Protein AF-A0A073IFL2-F1 (afdb_monomer_lite)

Sequence (189 aa):
MKQPEEHKNSQITISLMAADLQYRMEAQYHEALKQQVFLEENCSAESDLQDRFSARNKLSTIVGRQILTYVWRRSKYIPPNVLIAAGYPNQPHDEAITSHALATEFCEVGGVSDLNTLTRIQRDTSRVVAAASVYSLILFQPSPANKKPFLGTELLHELMMATHFPNAMLIQSLIDDLGNRGSGTGNAE

Secondary structure (DSSP, 8-state):
---SHHHHHHHHHHHHHHHHHHHHHHHHHHHHIIIIISSGGGS-TT--HHHHHHHHHHHTSHHHHHHHHHHHHTSTTS-HHHHHHTT--SPPPSSPP-HHHHHHHHHHHTT---HHHHHHHHHHHHHHHHHHHHTTSEEEPP-SSS---EEE-HHHHHHHHHT-TTHHHHHHHHHHHHHHHHS-S----

Foldseek 3Di:
DDPDPVLVVLLVVLVVVLVVLVVLLLVLLLVLCVPQFLDPVLFDPPDDPVLSVLLNVLCSDPLLVVLLVLLLQQAPVDDQVNCVQLPNNDRRDPDFDALLVSLVVVCVVVVNPDPVVSVVSSVSSVSSVSSCVRRNQKDFDDDDDDGGGIHGDVSSVVSVVSSPRPSVVVSVVSVVVVVVVVPPDDDDD

pLDDT: mean 77.68, std 15.09, range [34.72, 96.0]

Radius of gyration: 19.48 Å; chains: 1; bounding box: 52×40×62 Å

Structure (mmCIF, N/CA/C/O backbone):
data_AF-A0A073IFL2-F1
#
_entry.id   AF-A0A073IFL2-F1
#
loop_
_atom_site.group_PDB
_atom_site.id
_atom_site.type_symbol
_atom_site.label_atom_id
_atom_site.label_alt_id
_atom_site.label_comp_id
_atom_site.label_asym_id
_atom_site.label_entity_id
_atom_site.label_seq_id
_atom_site.pdbx_PDB_ins_code
_atom_site.Cartn_x
_atom_site.Cartn_y
_atom_site.Cartn_z
_atom_site.occupancy
_atom_site.B_iso_or_equiv
_atom_site.auth_seq_id
_atom_site.auth_comp_id
_atom_site.auth_asym_id
_atom_site.auth_atom_id
_atom_site.pdbx_PDB_model_num
ATOM 1 N N . MET A 1 1 ? 33.779 -3.879 -37.327 1.00 42.94 1 MET A N 1
ATOM 2 C CA . MET A 1 1 ? 32.770 -4.277 -36.323 1.00 42.94 1 MET A CA 1
ATOM 3 C C . MET A 1 1 ? 31.956 -3.050 -35.935 1.00 42.94 1 MET A C 1
ATOM 5 O O . MET A 1 1 ? 32.504 -2.144 -35.325 1.00 42.94 1 MET A O 1
ATOM 9 N N . LYS A 1 2 ? 30.690 -2.973 -36.358 1.00 48.97 2 LYS A N 1
ATOM 10 C CA . LYS A 1 2 ? 29.731 -1.929 -35.962 1.00 48.97 2 LYS A CA 1
ATOM 11 C C . LYS A 1 2 ? 28.524 -2.629 -35.330 1.00 48.97 2 LYS A C 1
ATOM 13 O O . LYS A 1 2 ? 27.602 -2.980 -36.047 1.00 48.97 2 LYS A O 1
ATOM 18 N N . GLN A 1 3 ? 28.561 -2.854 -34.020 1.00 52.59 3 GLN A N 1
ATOM 19 C CA . GLN A 1 3 ? 27.368 -3.136 -33.208 1.00 52.59 3 GLN A CA 1
ATOM 20 C C . GLN A 1 3 ? 27.500 -2.517 -31.801 1.00 52.59 3 GLN A C 1
ATOM 22 O O . GLN A 1 3 ? 27.872 -3.206 -30.856 1.00 52.59 3 GLN A O 1
ATOM 27 N N . PRO A 1 4 ? 27.228 -1.205 -31.641 1.00 54.16 4 PRO A N 1
ATOM 28 C CA . PRO A 1 4 ? 26.896 -0.674 -30.314 1.00 54.16 4 PRO A CA 1
ATOM 29 C C . PRO A 1 4 ? 25.597 0.151 -30.254 1.00 54.16 4 PRO A C 1
ATOM 31 O O . PRO A 1 4 ? 25.118 0.417 -29.156 1.00 54.16 4 PRO A O 1
ATOM 34 N N . GLU A 1 5 ? 25.017 0.575 -31.383 1.00 54.28 5 GLU A N 1
ATOM 35 C CA . GLU A 1 5 ? 23.854 1.480 -31.368 1.00 54.28 5 GLU A CA 1
ATOM 36 C C . GLU A 1 5 ? 22.517 0.753 -31.196 1.00 54.28 5 GLU A C 1
ATOM 38 O O . GLU A 1 5 ? 21.689 1.205 -30.412 1.00 54.28 5 GLU A O 1
ATOM 43 N N . GLU A 1 6 ? 22.315 -0.408 -31.827 1.00 56.78 6 GLU A N 1
ATOM 44 C CA . GLU A 1 6 ? 21.068 -1.180 -31.676 1.00 56.78 6 GLU A CA 1
ATOM 45 C C . GLU A 1 6 ? 20.848 -1.671 -30.237 1.00 56.78 6 GLU A C 1
ATOM 47 O O . GLU A 1 6 ? 19.734 -1.588 -29.721 1.00 56.78 6 GLU A O 1
ATOM 52 N N . HIS A 1 7 ? 21.908 -2.106 -29.545 1.00 58.94 7 HIS A N 1
ATOM 53 C CA . HIS A 1 7 ? 21.815 -2.512 -28.139 1.00 58.94 7 HIS A CA 1
ATOM 54 C C . HIS A 1 7 ? 21.517 -1.337 -27.203 1.00 58.94 7 HIS A C 1
ATOM 56 O O . HIS A 1 7 ? 20.677 -1.473 -26.314 1.00 58.94 7 HIS A O 1
ATOM 62 N N . LYS A 1 8 ? 22.137 -0.170 -27.425 1.00 59.91 8 LYS A N 1
ATOM 63 C CA . LYS A 1 8 ? 21.838 1.046 -26.652 1.00 59.91 8 LYS A CA 1
ATOM 64 C C . LYS A 1 8 ? 20.408 1.530 -26.894 1.00 59.91 8 LYS A C 1
ATOM 66 O O . LYS A 1 8 ? 19.714 1.850 -25.934 1.00 59.91 8 LYS A O 1
ATOM 71 N N . ASN A 1 9 ? 19.941 1.508 -28.142 1.00 62.31 9 ASN A N 1
ATOM 72 C CA . ASN A 1 9 ? 18.565 1.867 -28.485 1.00 62.31 9 ASN A CA 1
ATOM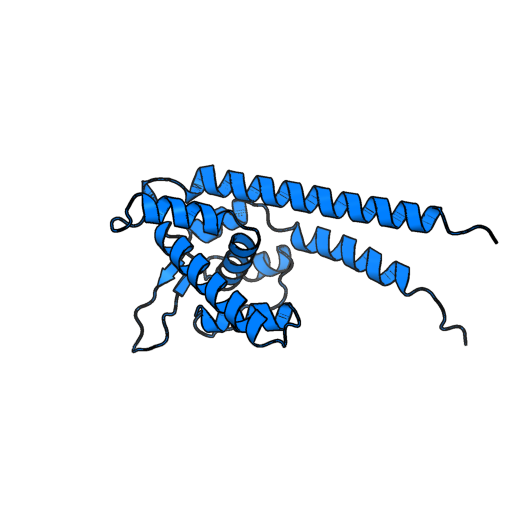 73 C C . ASN A 1 9 ? 17.562 0.901 -27.833 1.00 62.31 9 ASN A C 1
ATOM 75 O O . ASN A 1 9 ? 16.592 1.353 -27.234 1.00 62.31 9 ASN A O 1
ATOM 79 N N . SER A 1 10 ? 17.845 -0.407 -27.832 1.00 70.50 10 SER A N 1
ATOM 80 C CA . SER A 1 10 ? 17.021 -1.408 -27.139 1.00 70.50 10 SER A CA 1
ATOM 81 C C . SER A 1 10 ? 16.966 -1.188 -25.620 1.00 70.50 10 SER A C 1
ATOM 83 O O . SER A 1 10 ? 15.897 -1.335 -25.034 1.00 70.50 10 SER A O 1
ATOM 85 N N . GLN A 1 11 ? 18.078 -0.826 -24.973 1.00 73.12 11 GLN A N 1
ATOM 86 C CA . GLN A 1 11 ? 18.117 -0.555 -23.528 1.00 73.12 11 GLN A CA 1
ATOM 87 C C . GLN A 1 11 ? 17.367 0.727 -23.147 1.00 73.12 11 GLN A C 1
ATOM 89 O O . GLN A 1 11 ? 16.664 0.751 -22.134 1.00 73.12 11 GLN A O 1
ATOM 94 N N . ILE A 1 12 ? 17.483 1.776 -23.967 1.00 78.44 12 ILE A N 1
ATOM 95 C CA . ILE A 1 12 ? 16.750 3.033 -23.779 1.00 78.44 12 ILE A CA 1
ATOM 96 C C . ILE A 1 12 ? 15.246 2.784 -23.929 1.00 78.44 12 ILE A C 1
ATOM 98 O O . ILE A 1 12 ? 14.476 3.214 -23.074 1.00 78.44 12 ILE A O 1
ATOM 102 N N . THR A 1 13 ? 14.821 2.044 -24.958 1.00 76.19 13 THR A N 1
ATOM 103 C CA . THR A 1 13 ? 13.405 1.708 -25.164 1.00 76.19 13 THR A CA 1
ATOM 104 C C . THR A 1 13 ? 12.829 0.925 -23.988 1.00 76.19 13 THR A C 1
ATOM 106 O O . THR A 1 13 ? 11.781 1.306 -23.476 1.00 76.19 13 THR A O 1
ATOM 109 N N . ILE A 1 14 ? 13.514 -0.115 -23.506 1.00 73.25 14 ILE A N 1
ATOM 110 C CA . ILE A 1 14 ? 13.021 -0.910 -22.370 1.00 73.25 14 ILE A CA 1
ATOM 111 C C . ILE A 1 14 ? 12.962 -0.065 -21.088 1.00 73.25 14 ILE A C 1
ATOM 113 O O . ILE A 1 14 ? 11.961 -0.106 -20.376 1.00 73.25 14 ILE A O 1
ATOM 117 N N . SER A 1 15 ? 13.978 0.764 -20.828 1.00 73.19 15 SER A N 1
ATOM 118 C CA . SER A 1 15 ? 13.980 1.691 -19.684 1.00 73.19 15 SER A CA 1
ATOM 119 C C . SER A 1 15 ? 12.810 2.678 -19.735 1.00 73.19 15 SER A C 1
ATOM 121 O O . SER A 1 15 ? 12.158 2.920 -18.721 1.00 73.19 15 SER A O 1
ATOM 123 N N . LEU A 1 16 ? 12.509 3.223 -20.918 1.00 80.44 16 LEU A N 1
ATOM 124 C CA . LEU A 1 16 ? 11.365 4.114 -21.122 1.00 80.44 16 LEU A CA 1
ATOM 125 C C . LEU A 1 16 ? 10.032 3.388 -20.908 1.00 80.44 16 LEU A C 1
ATOM 127 O O . LEU A 1 16 ? 9.137 3.945 -20.277 1.00 80.44 16 LEU A O 1
ATOM 131 N N . MET A 1 17 ? 9.905 2.145 -21.382 1.00 77.62 17 MET A N 1
ATOM 132 C CA . MET A 1 17 ? 8.703 1.329 -21.173 1.00 77.62 17 MET A CA 1
ATOM 133 C C . MET A 1 17 ? 8.490 0.999 -19.691 1.00 77.62 17 MET A C 1
ATOM 135 O O . MET A 1 17 ? 7.369 1.103 -19.199 1.00 77.62 17 MET A O 1
ATOM 139 N N . ALA A 1 18 ? 9.555 0.654 -18.962 1.00 76.38 18 ALA A N 1
ATOM 140 C CA . ALA A 1 18 ? 9.487 0.404 -17.524 1.00 76.38 18 ALA A CA 1
ATOM 141 C C . ALA A 1 18 ? 9.094 1.670 -16.742 1.00 76.38 18 ALA A C 1
ATOM 143 O O . ALA A 1 18 ? 8.241 1.606 -15.857 1.00 76.38 18 ALA A O 1
ATOM 144 N N . ALA A 1 19 ? 9.663 2.826 -17.101 1.00 79.38 19 ALA A N 1
ATOM 145 C CA . ALA A 1 19 ? 9.332 4.106 -16.480 1.00 79.38 19 ALA A CA 1
ATOM 146 C C . ALA A 1 19 ? 7.874 4.528 -16.741 1.00 79.38 19 ALA A C 1
ATOM 148 O O . ALA A 1 19 ? 7.183 4.938 -15.808 1.00 79.38 19 ALA A O 1
ATOM 149 N N . ASP A 1 20 ? 7.382 4.390 -17.978 1.00 81.19 20 ASP A N 1
ATOM 150 C CA . ASP A 1 20 ? 5.978 4.663 -18.322 1.00 81.19 20 ASP A CA 1
ATOM 151 C C . ASP A 1 20 ? 5.027 3.731 -17.557 1.00 81.19 20 ASP A C 1
ATOM 153 O O . ASP A 1 20 ? 4.032 4.176 -16.982 1.00 81.19 20 ASP A O 1
ATOM 157 N N . LEU A 1 21 ? 5.363 2.441 -17.469 1.00 79.06 21 LEU A N 1
ATOM 158 C CA . LEU A 1 21 ? 4.568 1.477 -16.716 1.00 79.06 21 LEU A CA 1
ATOM 159 C C . LEU A 1 21 ? 4.525 1.822 -15.221 1.00 79.06 21 LEU A C 1
ATOM 161 O O . LEU A 1 21 ? 3.446 1.835 -14.625 1.00 79.06 21 LEU A O 1
ATOM 165 N N . GLN A 1 22 ? 5.667 2.172 -14.625 1.00 79.00 22 GLN A N 1
ATOM 166 C CA . GLN A 1 22 ? 5.732 2.608 -13.233 1.00 79.00 22 GLN A CA 1
ATOM 167 C C . GLN A 1 22 ? 4.888 3.868 -12.993 1.00 79.00 22 GLN A C 1
ATOM 169 O O . GLN A 1 22 ? 4.114 3.905 -12.033 1.00 79.00 22 GLN A O 1
ATOM 174 N N . TYR A 1 23 ? 4.982 4.862 -13.880 1.00 84.00 23 TYR A N 1
ATOM 175 C CA . TYR A 1 23 ? 4.187 6.088 -13.805 1.00 84.00 23 TYR A CA 1
ATOM 176 C C . TYR A 1 23 ? 2.682 5.794 -13.836 1.00 84.00 23 TYR A C 1
ATOM 178 O O . TYR A 1 23 ? 1.933 6.274 -12.984 1.00 84.00 23 TYR A O 1
ATOM 186 N N . ARG A 1 24 ? 2.229 4.949 -14.770 1.00 83.00 24 ARG A N 1
ATOM 187 C CA . ARG A 1 24 ? 0.813 4.560 -14.872 1.00 83.00 24 ARG A CA 1
ATOM 188 C C . ARG A 1 24 ? 0.328 3.827 -13.627 1.00 83.00 24 ARG A C 1
ATOM 190 O O . ARG A 1 24 ? -0.765 4.117 -13.147 1.00 83.00 24 ARG A O 1
ATOM 197 N N . MET A 1 25 ? 1.136 2.921 -13.075 1.00 81.69 25 MET A N 1
ATOM 198 C CA . MET A 1 25 ? 0.802 2.226 -11.828 1.00 81.69 25 MET A CA 1
ATOM 199 C C . MET A 1 25 ? 0.683 3.184 -10.642 1.00 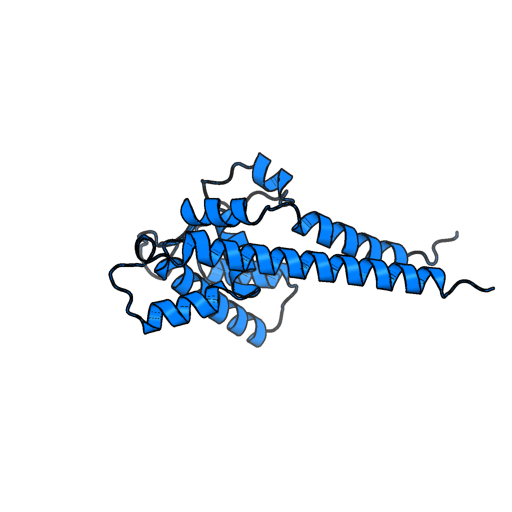81.69 25 MET A C 1
ATOM 201 O O . MET A 1 25 ? -0.170 3.004 -9.776 1.00 81.69 25 MET A O 1
ATOM 205 N N . GLU A 1 26 ? 1.568 4.175 -10.555 1.00 84.94 26 GLU A N 1
ATOM 206 C CA . GLU A 1 26 ? 1.516 5.188 -9.499 1.00 84.94 26 GLU A CA 1
ATOM 207 C C . GLU A 1 26 ? 0.267 6.062 -9.636 1.00 84.94 26 GLU A C 1
ATOM 209 O O . GLU A 1 26 ? -0.446 6.253 -8.651 1.00 84.94 26 GLU A O 1
ATOM 214 N N . ALA A 1 27 ? -0.063 6.492 -10.857 1.00 87.69 27 ALA A N 1
ATOM 215 C CA . ALA A 1 27 ? -1.281 7.245 -11.137 1.00 87.69 27 ALA A CA 1
ATOM 216 C C . ALA A 1 27 ? -2.551 6.449 -10.784 1.00 87.69 27 ALA A C 1
ATOM 218 O O . ALA A 1 27 ? -3.437 6.975 -10.113 1.00 87.69 27 ALA A O 1
ATOM 219 N N . GLN A 1 28 ? -2.620 5.169 -11.167 1.00 87.69 28 GLN A N 1
ATOM 220 C CA . GLN A 1 28 ? -3.737 4.281 -10.821 1.00 87.69 28 GLN A CA 1
ATOM 221 C C . GLN A 1 28 ? -3.876 4.093 -9.309 1.00 87.69 28 GLN A C 1
ATOM 223 O O . GLN A 1 28 ? -4.984 4.140 -8.782 1.00 87.69 28 GLN A O 1
ATOM 228 N N . TYR A 1 29 ? -2.760 3.924 -8.598 1.00 91.06 29 TYR A N 1
ATOM 229 C CA . TYR A 1 29 ? -2.760 3.811 -7.142 1.00 91.06 29 TYR A CA 1
ATOM 230 C C . TYR A 1 29 ? -3.252 5.085 -6.454 1.00 91.06 29 TYR A C 1
ATOM 232 O O . TYR A 1 29 ? -4.079 5.012 -5.546 1.00 91.06 29 TYR A O 1
ATOM 240 N N . HIS A 1 30 ? -2.799 6.259 -6.896 1.00 92.50 30 HIS A N 1
ATOM 241 C CA . HIS A 1 30 ? -3.285 7.530 -6.354 1.00 92.50 30 HIS A CA 1
ATOM 242 C C . HIS A 1 30 ? -4.766 7.751 -6.621 1.00 92.50 30 HIS A C 1
ATOM 244 O O . HIS A 1 30 ? -5.469 8.256 -5.746 1.00 92.50 30 HIS A O 1
ATOM 250 N N . GLU A 1 31 ? -5.238 7.378 -7.805 1.00 92.69 31 GLU A N 1
ATOM 251 C CA . GLU A 1 31 ? -6.646 7.511 -8.147 1.00 92.69 31 GLU A CA 1
ATOM 252 C C . GLU A 1 31 ? -7.511 6.564 -7.307 1.00 92.69 31 GLU A C 1
ATOM 254 O O . GLU A 1 31 ? -8.482 7.008 -6.696 1.00 92.69 31 GLU A O 1
ATOM 259 N N . ALA A 1 32 ? -7.101 5.301 -7.157 1.00 93.06 32 ALA A N 1
ATOM 260 C CA . ALA A 1 32 ? -7.794 4.336 -6.306 1.00 93.06 32 ALA A CA 1
ATOM 261 C C . ALA A 1 32 ? -7.838 4.791 -4.835 1.00 93.06 32 ALA A C 1
ATOM 263 O O . ALA A 1 32 ? -8.890 4.730 -4.202 1.00 93.06 32 ALA A O 1
ATOM 264 N N . LEU A 1 33 ? -6.739 5.342 -4.302 1.00 95.25 33 LEU A N 1
ATOM 265 C CA . LEU A 1 33 ? -6.722 5.922 -2.955 1.00 95.25 33 LEU A CA 1
ATOM 266 C C . LEU A 1 33 ? -7.761 7.039 -2.793 1.00 95.25 33 LEU A C 1
ATOM 268 O O . LEU A 1 33 ? -8.479 7.070 -1.795 1.00 95.25 33 LEU A O 1
ATOM 272 N N . LYS A 1 34 ? -7.858 7.958 -3.759 1.00 94.88 34 LYS A N 1
ATOM 273 C CA . LYS A 1 34 ? -8.826 9.063 -3.698 1.00 94.88 34 LYS A CA 1
ATOM 274 C C . LYS A 1 34 ? -10.266 8.574 -3.782 1.00 94.88 34 LYS A C 1
ATOM 276 O O . LYS A 1 34 ? -11.104 9.079 -3.044 1.00 94.88 34 LYS A O 1
ATOM 281 N N . GLN A 1 35 ? -10.533 7.628 -4.677 1.00 93.50 35 GLN A N 1
ATOM 282 C CA . GLN A 1 35 ? -11.885 7.160 -4.965 1.00 93.50 35 GLN A CA 1
ATOM 283 C C . GLN A 1 35 ? -12.424 6.199 -3.903 1.00 93.50 35 GLN A C 1
ATOM 285 O O . GLN A 1 35 ? -13.620 6.212 -3.641 1.00 93.50 35 GLN A O 1
ATOM 290 N N . GLN A 1 36 ? -11.559 5.373 -3.308 1.00 92.75 36 GLN A N 1
ATOM 291 C CA . GLN A 1 36 ? -11.988 4.247 -2.471 1.00 92.75 36 GLN A CA 1
ATOM 292 C C . GLN A 1 36 ? -11.558 4.384 -1.014 1.00 92.75 36 GLN A C 1
ATOM 294 O O . GLN A 1 36 ? -12.244 3.879 -0.140 1.00 92.75 36 GLN A O 1
ATOM 299 N N . VAL A 1 37 ? -10.438 5.056 -0.722 1.00 95.88 37 VAL A N 1
ATOM 300 C CA . VAL A 1 37 ? -9.845 5.051 0.628 1.00 95.88 37 VAL A CA 1
ATOM 301 C C . VAL A 1 37 ? -10.045 6.374 1.346 1.00 95.88 37 VAL A C 1
ATOM 303 O O . VAL A 1 37 ? -10.468 6.385 2.496 1.00 95.88 37 VAL A O 1
ATOM 306 N N . PHE A 1 38 ? -9.779 7.505 0.693 1.00 95.31 38 PHE A N 1
ATOM 307 C CA . PHE A 1 38 ? -9.779 8.835 1.314 1.00 95.31 38 PHE A CA 1
ATOM 308 C C . PHE A 1 38 ? -11.176 9.423 1.560 1.00 95.31 38 PHE A C 1
ATOM 310 O O . PHE A 1 38 ? -11.330 10.648 1.596 1.00 95.31 38 PHE A O 1
ATOM 317 N N . LEU A 1 39 ? -12.157 8.556 1.781 1.00 93.25 39 LEU A N 1
ATOM 318 C CA . LEU A 1 39 ? -13.533 8.869 2.136 1.00 93.25 39 LEU A CA 1
ATOM 319 C C . LEU A 1 39 ? -13.660 9.072 3.653 1.00 93.25 39 LEU A C 1
ATOM 321 O O . LEU A 1 39 ? -12.877 8.524 4.433 1.00 93.25 39 LEU A O 1
ATOM 325 N N . GLU A 1 40 ? -14.631 9.880 4.081 1.00 88.75 40 GLU A N 1
ATOM 326 C CA . GLU A 1 40 ? -14.847 10.157 5.510 1.00 88.75 40 GLU A CA 1
ATOM 327 C C . GLU A 1 40 ? -15.291 8.912 6.283 1.00 88.75 40 GLU A C 1
ATOM 329 O O . GLU A 1 40 ? -14.851 8.713 7.411 1.00 88.75 40 GLU A O 1
ATOM 334 N N . GLU A 1 41 ? -16.085 8.047 5.653 1.00 91.75 41 GLU A N 1
ATOM 335 C CA . GLU A 1 41 ? -16.585 6.787 6.220 1.00 91.75 41 GLU A CA 1
ATOM 336 C C . GLU A 1 41 ? -15.491 5.759 6.537 1.00 91.75 41 GLU A C 1
ATOM 338 O O . GLU A 1 41 ? -15.649 4.958 7.454 1.00 91.75 41 GLU A O 1
ATOM 343 N N . ASN A 1 42 ? -14.357 5.815 5.835 1.00 91.69 42 ASN A N 1
ATOM 344 C CA . ASN A 1 42 ? -13.221 4.922 6.079 1.00 91.69 42 ASN A CA 1
ATOM 345 C C . ASN A 1 42 ? -12.288 5.438 7.180 1.00 91.69 42 ASN A C 1
ATOM 347 O O . ASN A 1 42 ? -11.378 4.724 7.613 1.00 91.69 42 ASN A O 1
ATOM 351 N N . CYS A 1 43 ? -12.476 6.686 7.610 1.00 91.38 43 CYS A N 1
ATOM 352 C CA . CYS A 1 43 ? -11.633 7.316 8.605 1.00 91.38 43 CYS A CA 1
ATOM 353 C C . CYS A 1 43 ? -11.984 6.830 10.014 1.00 91.38 43 CYS A C 1
ATOM 355 O O . CYS A 1 43 ? -13.151 6.774 10.397 1.00 91.38 43 CYS A O 1
ATOM 357 N N . SER A 1 44 ? -10.962 6.576 10.831 1.00 87.81 44 SER A N 1
ATOM 358 C CA . SER A 1 44 ? -11.139 6.364 12.264 1.00 87.81 44 SER A CA 1
ATOM 359 C C . SER A 1 44 ? -11.858 7.562 12.889 1.00 87.81 44 SER A C 1
ATOM 361 O O . SER A 1 44 ? -11.488 8.718 12.651 1.00 87.81 44 SER A O 1
ATOM 363 N N . ALA A 1 45 ? -12.864 7.275 13.718 1.00 80.81 45 ALA A N 1
ATOM 364 C CA . ALA A 1 45 ? -13.667 8.280 14.411 1.00 80.81 45 ALA A CA 1
ATOM 365 C C . ALA A 1 45 ? -12.827 9.181 15.335 1.00 80.81 45 ALA A C 1
ATOM 367 O O . ALA A 1 45 ? -13.209 10.317 15.604 1.00 80.81 45 ALA A O 1
ATOM 368 N N . GLU A 1 46 ? -11.676 8.687 15.796 1.00 84.06 46 GLU A N 1
ATOM 369 C CA . GLU A 1 46 ? -10.776 9.397 16.710 1.00 84.06 46 GLU A CA 1
ATOM 370 C C . GLU A 1 46 ? -9.770 10.311 15.989 1.00 84.06 46 GLU A C 1
ATOM 372 O O . GLU A 1 46 ? -9.087 11.096 16.641 1.00 84.06 46 GLU A O 1
ATOM 377 N N . SER A 1 47 ? -9.653 10.228 14.658 1.00 85.88 47 SER A N 1
ATOM 378 C CA . SER A 1 47 ? -8.641 10.976 13.903 1.00 85.88 47 SER A CA 1
ATOM 379 C C . SER A 1 47 ? -9.102 12.384 13.533 1.00 85.88 47 SER A C 1
ATOM 381 O O . SER A 1 47 ? -10.128 12.569 12.860 1.00 85.88 47 SER A O 1
ATOM 383 N N . ASP A 1 48 ? -8.286 13.374 13.899 1.00 90.81 48 ASP A N 1
ATOM 384 C CA . ASP A 1 48 ? -8.502 14.776 13.547 1.00 90.81 48 ASP A CA 1
ATOM 385 C C . ASP A 1 48 ? -8.108 15.091 12.084 1.00 90.81 48 ASP A C 1
ATOM 387 O O . ASP A 1 48 ? -7.668 14.229 11.314 1.00 90.81 48 ASP A O 1
ATOM 391 N N . LEU A 1 49 ? -8.303 16.342 11.653 1.00 88.62 49 LEU A N 1
ATOM 392 C CA . LEU A 1 49 ? -7.982 16.770 10.284 1.00 88.62 49 LEU A CA 1
ATOM 393 C C . LEU A 1 49 ? -6.482 16.691 9.961 1.00 88.62 49 LEU A C 1
ATOM 395 O O . LEU A 1 49 ? -6.116 16.415 8.814 1.00 88.62 49 LEU A O 1
ATOM 399 N N . GLN A 1 50 ? -5.619 16.929 10.949 1.00 91.88 50 GLN A N 1
ATOM 400 C CA . GLN A 1 50 ? -4.173 16.916 10.770 1.00 91.88 50 GLN A CA 1
ATOM 401 C C . GLN A 1 50 ? -3.664 15.482 10.597 1.00 91.88 50 GLN A C 1
ATOM 403 O O . GLN A 1 50 ? -2.838 15.220 9.715 1.00 91.88 50 GLN A O 1
ATOM 408 N N . ASP A 1 51 ? -4.206 14.546 11.372 1.00 90.25 51 ASP A N 1
ATOM 409 C CA . ASP A 1 51 ? -3.937 13.117 11.260 1.00 90.25 51 ASP A CA 1
ATOM 410 C C . ASP A 1 51 ? -4.359 12.584 9.894 1.00 90.25 51 ASP A C 1
ATOM 412 O O . ASP A 1 51 ? -3.572 11.918 9.217 1.00 90.25 51 ASP A O 1
ATOM 416 N N . ARG A 1 52 ? -5.559 12.953 9.430 1.00 93.19 52 ARG A N 1
ATOM 417 C CA . ARG A 1 52 ? -6.060 12.596 8.092 1.00 93.19 52 ARG A CA 1
ATOM 418 C C . ARG A 1 52 ? -5.141 13.110 6.989 1.00 93.19 52 ARG A C 1
ATOM 420 O O . ARG A 1 52 ? -4.775 12.358 6.086 1.00 93.19 52 ARG A O 1
ATOM 427 N N . PHE A 1 53 ? -4.731 14.377 7.055 1.00 93.69 53 PHE A N 1
ATOM 428 C CA . PHE A 1 53 ? -3.832 14.966 6.061 1.00 93.69 53 PHE A CA 1
ATOM 429 C C . PHE A 1 53 ? -2.456 14.284 6.053 1.00 93.69 53 PHE A C 1
ATOM 431 O O . PHE A 1 53 ? -1.937 13.918 4.995 1.00 93.69 53 PHE A O 1
ATOM 438 N N . SER A 1 54 ? -1.884 14.054 7.236 1.00 94.19 54 SER A N 1
ATOM 439 C CA . SER A 1 54 ? -0.622 13.329 7.396 1.00 94.19 54 SER A CA 1
ATOM 440 C C . SER A 1 54 ? -0.719 11.904 6.841 1.00 94.19 54 SER A C 1
ATOM 442 O O . SER A 1 54 ? 0.153 11.471 6.081 1.00 94.19 54 SER A O 1
ATOM 444 N N . ALA A 1 55 ? -1.814 11.200 7.143 1.00 95.19 55 ALA A N 1
ATOM 445 C CA . ALA A 1 55 ? -2.064 9.851 6.664 1.00 95.19 55 ALA A CA 1
ATOM 446 C C . ALA A 1 55 ? -2.180 9.802 5.135 1.00 95.19 55 ALA A C 1
ATOM 448 O O . ALA A 1 55 ? -1.480 9.011 4.501 1.00 95.19 55 ALA A O 1
ATOM 449 N N . ARG A 1 56 ? -2.959 10.706 4.524 1.00 95.94 56 ARG A N 1
ATOM 450 C CA . ARG A 1 56 ? -3.064 10.836 3.057 1.00 95.94 56 ARG A CA 1
ATOM 451 C C . ARG A 1 56 ? -1.698 11.012 2.404 1.00 95.94 56 ARG A C 1
ATOM 453 O O . ARG A 1 56 ? -1.371 10.302 1.450 1.00 95.94 56 ARG A O 1
ATOM 460 N N . ASN A 1 57 ? -0.874 11.906 2.949 1.00 95.06 57 ASN A N 1
ATOM 461 C CA . ASN A 1 57 ? 0.467 12.161 2.427 1.00 95.06 57 ASN A CA 1
ATOM 462 C C . ASN A 1 57 ? 1.366 10.926 2.516 1.00 95.06 57 ASN A C 1
ATOM 464 O O . ASN A 1 57 ? 2.123 10.658 1.589 1.00 95.06 57 ASN A O 1
ATOM 468 N N . LYS A 1 58 ? 1.290 10.156 3.608 1.00 94.94 58 LYS A N 1
ATOM 469 C CA . LYS A 1 58 ? 2.092 8.935 3.771 1.00 94.94 58 LYS A CA 1
ATOM 470 C C . LYS A 1 58 ? 1.634 7.805 2.860 1.00 94.94 58 LYS A C 1
ATOM 472 O O . LYS A 1 58 ? 2.479 7.176 2.220 1.00 94.94 58 LYS A O 1
ATOM 477 N N . LEU A 1 59 ? 0.326 7.586 2.759 1.00 95.44 59 LEU A N 1
ATOM 478 C CA . LEU A 1 59 ? -0.246 6.537 1.917 1.00 95.44 59 LEU A CA 1
ATOM 479 C C . LEU A 1 59 ? -0.002 6.795 0.429 1.00 95.44 59 LEU A C 1
ATOM 481 O O . LEU A 1 59 ? 0.220 5.844 -0.311 1.00 95.44 59 LEU A O 1
ATOM 485 N N . SER A 1 60 ? 0.070 8.057 0.003 1.00 93.88 60 SER A N 1
ATOM 486 C CA . SER A 1 60 ? 0.323 8.435 -1.396 1.00 93.88 60 SER A CA 1
ATOM 487 C C . SER A 1 60 ? 1.783 8.256 -1.844 1.00 93.88 60 SER A C 1
ATOM 489 O O . SER A 1 60 ? 2.126 8.573 -2.979 1.00 93.88 60 SER A O 1
ATOM 491 N N . THR A 1 61 ? 2.682 7.767 -0.989 1.00 90.06 61 THR A N 1
ATOM 492 C CA . THR A 1 61 ? 4.084 7.541 -1.376 1.00 90.06 61 THR A CA 1
ATOM 493 C C . THR A 1 61 ? 4.298 6.163 -2.005 1.00 90.06 61 THR A C 1
ATOM 495 O O . THR A 1 61 ? 3.572 5.213 -1.710 1.00 90.06 61 THR A O 1
ATOM 498 N N . ILE A 1 62 ? 5.359 6.023 -2.812 1.00 83.44 62 ILE A N 1
ATOM 499 C CA . ILE A 1 62 ? 5.813 4.723 -3.345 1.00 83.44 62 ILE A CA 1
ATOM 500 C C . ILE A 1 62 ? 6.071 3.731 -2.204 1.00 83.44 62 ILE A C 1
ATOM 502 O O . ILE A 1 62 ? 5.638 2.582 -2.267 1.00 83.44 62 ILE A O 1
ATOM 506 N N . VAL A 1 63 ? 6.724 4.198 -1.136 1.00 83.69 63 VAL A N 1
ATOM 507 C CA . VAL A 1 63 ? 6.997 3.411 0.076 1.00 83.69 63 VAL A CA 1
ATOM 508 C C . VAL A 1 63 ? 5.689 2.962 0.734 1.00 83.69 63 VAL A C 1
ATOM 510 O O . VAL A 1 63 ? 5.553 1.798 1.104 1.00 83.69 63 VAL A O 1
ATOM 513 N N . GLY A 1 64 ? 4.696 3.856 0.806 1.00 88.88 64 GLY A N 1
ATOM 514 C CA . GLY A 1 64 ? 3.344 3.554 1.275 1.00 88.88 64 GLY A CA 1
ATOM 515 C C . GLY A 1 64 ? 2.710 2.391 0.516 1.00 88.88 64 GLY A C 1
ATOM 516 O O . GLY A 1 64 ? 2.307 1.405 1.134 1.00 88.88 64 GLY A O 1
ATOM 517 N N . ARG A 1 65 ? 2.715 2.462 -0.822 1.00 88.62 65 ARG A N 1
ATOM 518 C CA . ARG A 1 65 ? 2.229 1.381 -1.693 1.00 88.62 65 ARG A CA 1
ATOM 519 C C . ARG A 1 65 ? 2.956 0.068 -1.415 1.00 88.62 65 ARG A C 1
ATOM 521 O O . ARG A 1 65 ? 2.307 -0.945 -1.195 1.00 88.62 65 ARG A O 1
ATOM 528 N N . GLN A 1 66 ? 4.290 0.082 -1.402 1.00 83.50 66 GLN A N 1
ATOM 529 C CA . GLN A 1 66 ? 5.100 -1.127 -1.222 1.00 83.50 66 GLN A CA 1
ATOM 530 C C . GLN A 1 66 ? 4.812 -1.832 0.111 1.00 83.50 66 GLN A C 1
ATOM 532 O O . GLN A 1 66 ? 4.603 -3.044 0.127 1.00 83.50 66 GLN A O 1
ATOM 537 N N . ILE A 1 67 ? 4.755 -1.080 1.214 1.00 86.69 67 ILE A N 1
ATOM 538 C CA . ILE A 1 67 ? 4.428 -1.626 2.538 1.00 86.69 67 ILE A CA 1
ATOM 539 C C . ILE A 1 67 ? 3.015 -2.211 2.543 1.00 86.69 67 ILE A C 1
ATOM 541 O O . ILE A 1 67 ? 2.820 -3.329 3.014 1.00 86.69 67 ILE A O 1
ATOM 545 N N . LEU A 1 68 ? 2.030 -1.497 1.993 1.00 89.81 68 LEU A N 1
ATOM 546 C CA . LEU A 1 68 ? 0.654 -1.990 1.923 1.00 89.81 68 LEU A CA 1
ATOM 547 C C . LEU A 1 68 ? 0.526 -3.260 1.081 1.00 89.81 68 LEU A C 1
ATOM 549 O O . LEU A 1 68 ? -0.226 -4.157 1.451 1.00 89.81 68 LEU A O 1
ATOM 553 N N . THR A 1 69 ? 1.292 -3.377 -0.004 1.00 86.44 69 THR A N 1
ATOM 554 C CA . THR A 1 69 ? 1.342 -4.604 -0.801 1.00 86.44 69 THR A CA 1
ATOM 555 C C . THR A 1 69 ? 1.876 -5.776 0.024 1.00 86.44 69 THR A C 1
ATOM 557 O O . THR A 1 69 ? 1.306 -6.860 -0.048 1.00 86.44 69 THR A O 1
ATOM 560 N N . TYR A 1 70 ? 2.902 -5.582 0.861 1.00 84.00 70 TYR A N 1
ATOM 561 C CA . TYR A 1 70 ? 3.355 -6.627 1.790 1.00 84.00 70 TYR A CA 1
ATOM 562 C C . TYR A 1 70 ? 2.260 -7.048 2.771 1.00 84.00 70 TYR A C 1
ATOM 564 O O . TYR A 1 70 ? 2.021 -8.239 2.952 1.00 84.00 70 TYR A O 1
ATOM 572 N N . VAL A 1 71 ? 1.556 -6.085 3.369 1.00 87.75 71 VAL A N 1
ATOM 573 C CA . VAL A 1 71 ? 0.452 -6.383 4.295 1.00 87.75 71 VAL A CA 1
ATOM 574 C C . VAL A 1 71 ? -0.672 -7.144 3.591 1.00 87.75 71 VAL A C 1
ATOM 576 O O . VAL A 1 71 ? -1.193 -8.118 4.130 1.00 87.75 71 VAL A O 1
ATOM 579 N N . TRP A 1 72 ? -1.022 -6.733 2.373 1.00 87.94 72 TRP A N 1
ATOM 580 C CA . TRP A 1 72 ? -2.044 -7.384 1.562 1.00 87.94 72 TRP A CA 1
ATOM 581 C C . TRP A 1 72 ? -1.683 -8.822 1.208 1.00 87.94 72 TRP A C 1
ATOM 583 O O . TRP A 1 72 ? -2.530 -9.698 1.358 1.00 87.94 72 TRP A O 1
ATOM 593 N N . ARG A 1 73 ? -0.427 -9.092 0.818 1.00 83.12 73 ARG A N 1
ATOM 594 C CA . ARG A 1 73 ? 0.027 -10.447 0.461 1.00 83.12 73 ARG A CA 1
ATOM 595 C C . ARG A 1 73 ? -0.155 -11.462 1.585 1.00 83.12 73 ARG A C 1
ATOM 597 O O . ARG A 1 73 ? -0.296 -12.648 1.323 1.00 83.12 73 ARG A O 1
ATOM 604 N N . ARG A 1 74 ? -0.127 -10.988 2.829 1.00 81.00 74 ARG A N 1
ATOM 605 C CA . ARG A 1 74 ? -0.277 -11.789 4.048 1.00 81.00 74 ARG A CA 1
ATOM 606 C C . ARG A 1 74 ? -1.706 -11.764 4.601 1.00 81.00 74 ARG A C 1
ATOM 608 O O . ARG A 1 74 ? -1.962 -12.292 5.679 1.00 81.00 74 ARG A O 1
ATOM 615 N N . SER A 1 75 ? -2.632 -11.110 3.904 1.00 81.19 75 SER A N 1
ATOM 616 C CA . SER A 1 75 ? -4.014 -10.994 4.344 1.00 81.19 75 SER A CA 1
ATOM 617 C C . SER A 1 75 ? -4.829 -12.228 3.965 1.00 81.19 75 SER A C 1
ATOM 619 O O . SER A 1 75 ? -4.673 -12.794 2.889 1.00 81.19 75 SER A O 1
ATOM 621 N N . LYS A 1 76 ? -5.789 -12.597 4.817 1.00 84.12 76 LYS A N 1
ATOM 622 C CA . LYS A 1 76 ? -6.742 -13.688 4.554 1.00 84.12 76 LYS A CA 1
ATOM 623 C C . LYS A 1 76 ? -7.626 -13.461 3.318 1.00 84.12 76 LYS A C 1
ATOM 625 O O . LYS A 1 76 ? -8.250 -14.403 2.846 1.00 84.12 76 LYS A O 1
ATOM 630 N N . TYR A 1 77 ? -7.728 -12.218 2.839 1.00 84.38 77 TYR A N 1
ATOM 631 C CA . TYR A 1 77 ? -8.580 -11.860 1.701 1.00 84.38 77 TYR A CA 1
ATOM 632 C C . TYR A 1 77 ? -7.971 -12.250 0.351 1.00 84.38 77 TYR A C 1
ATOM 634 O O . TYR A 1 77 ? -8.689 -12.263 -0.644 1.00 84.38 77 TYR A O 1
ATOM 642 N N . ILE A 1 78 ? -6.671 -12.568 0.289 1.00 79.56 78 ILE A N 1
ATOM 643 C CA . ILE A 1 78 ? -6.039 -13.011 -0.952 1.00 79.56 78 ILE A CA 1
ATOM 644 C C . ILE A 1 78 ? -5.777 -14.525 -0.936 1.00 79.56 78 ILE A C 1
ATOM 646 O O . ILE A 1 78 ? -4.989 -15.014 -0.125 1.00 79.56 78 ILE A O 1
ATOM 650 N N . PRO A 1 79 ? -6.408 -15.298 -1.835 1.00 79.44 79 PRO A N 1
ATOM 651 C CA . PRO A 1 79 ? -6.118 -16.717 -1.945 1.00 79.44 79 PRO A CA 1
ATOM 652 C C . PRO A 1 79 ? -4.772 -16.952 -2.670 1.00 79.44 79 PRO A C 1
ATOM 654 O O . PRO A 1 79 ? -4.370 -16.142 -3.513 1.00 79.44 79 PRO A O 1
ATOM 657 N N . PRO A 1 80 ? -4.067 -18.071 -2.401 1.00 79.69 80 PRO A N 1
ATOM 658 C CA . PRO A 1 80 ? -2.727 -18.324 -2.945 1.00 79.69 80 PRO A CA 1
ATOM 659 C C . PRO A 1 80 ? -2.623 -18.268 -4.476 1.00 79.69 80 PRO A C 1
ATOM 661 O O . PRO A 1 80 ? -1.616 -17.823 -5.017 1.00 79.69 80 PRO A O 1
ATOM 664 N N . ASN A 1 81 ? -3.667 -18.675 -5.197 1.00 79.12 81 ASN A N 1
ATOM 665 C CA . ASN A 1 81 ? -3.706 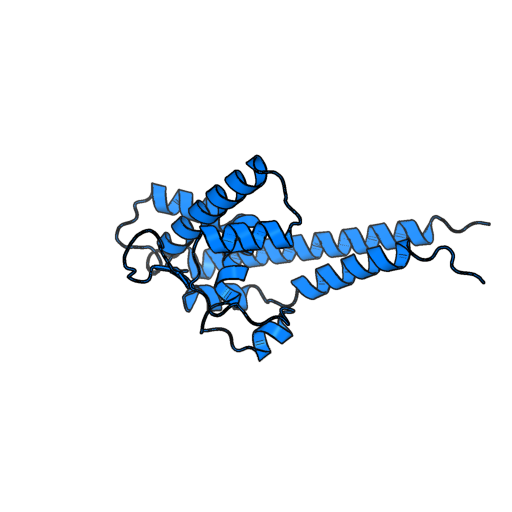-18.602 -6.660 1.00 79.12 81 ASN A CA 1
ATOM 666 C C . ASN A 1 81 ? -3.669 -17.157 -7.184 1.00 79.12 81 ASN A C 1
ATOM 668 O O . ASN A 1 81 ? -3.054 -16.903 -8.217 1.00 79.12 81 ASN A O 1
ATOM 672 N N . VAL A 1 82 ? -4.291 -16.211 -6.474 1.00 77.12 82 VAL A N 1
ATOM 673 C CA . VAL A 1 82 ? -4.263 -14.786 -6.835 1.00 77.12 82 VAL A CA 1
ATOM 674 C C . VAL A 1 82 ? -2.889 -14.186 -6.534 1.00 77.12 82 VAL A C 1
ATOM 676 O O . VAL A 1 82 ? -2.402 -13.391 -7.331 1.00 77.12 82 VAL A O 1
ATOM 679 N N . LEU A 1 83 ? -2.209 -14.618 -5.461 1.00 75.69 83 LEU A N 1
ATOM 680 C CA . LEU A 1 83 ? -0.813 -14.229 -5.199 1.00 75.69 83 LEU A CA 1
ATOM 681 C C . LEU A 1 83 ? 0.122 -14.673 -6.323 1.00 75.69 83 LEU A C 1
ATOM 683 O O . LEU A 1 83 ? 0.909 -13.868 -6.819 1.00 75.69 83 LEU A O 1
ATOM 687 N N . ILE A 1 84 ? -0.005 -15.929 -6.758 1.00 75.44 84 ILE A N 1
ATOM 688 C CA . ILE A 1 84 ? 0.790 -16.480 -7.859 1.00 75.44 84 ILE A CA 1
ATOM 689 C C . ILE A 1 84 ? 0.515 -15.703 -9.152 1.00 75.44 84 ILE A C 1
ATOM 691 O O . ILE A 1 84 ? 1.459 -15.272 -9.810 1.00 75.44 84 ILE A O 1
ATOM 695 N N . ALA A 1 85 ? -0.757 -15.458 -9.486 1.00 71.19 85 ALA A N 1
ATOM 696 C CA . ALA A 1 85 ? -1.134 -14.668 -10.660 1.00 71.19 85 ALA A CA 1
ATOM 697 C C . ALA A 1 85 ? -0.615 -13.217 -10.598 1.00 71.19 85 ALA A C 1
ATOM 699 O O . ALA A 1 85 ? -0.284 -12.635 -11.628 1.00 71.19 85 ALA A O 1
ATOM 700 N N . ALA A 1 86 ? -0.496 -12.652 -9.394 1.00 68.25 86 ALA A N 1
ATOM 701 C CA . ALA A 1 86 ? 0.065 -11.324 -9.155 1.00 68.25 86 ALA A CA 1
ATOM 702 C C . ALA A 1 86 ? 1.609 -11.288 -9.153 1.00 68.25 86 ALA A C 1
ATOM 704 O O . ALA A 1 86 ? 2.187 -10.205 -9.030 1.00 68.25 86 ALA A O 1
ATOM 705 N N . GLY A 1 87 ? 2.285 -12.436 -9.297 1.00 68.31 87 GLY A N 1
ATOM 706 C CA . GLY A 1 87 ? 3.747 -12.513 -9.334 1.00 68.31 87 GLY A CA 1
ATOM 707 C C . GLY A 1 87 ? 4.434 -12.765 -7.999 1.00 68.31 87 GLY A C 1
ATOM 708 O O . GLY A 1 87 ? 5.627 -12.501 -7.868 1.00 68.31 87 GLY A O 1
ATOM 709 N N . TYR A 1 88 ? 3.698 -13.248 -6.999 1.00 73.00 88 TYR A N 1
ATOM 710 C CA . TYR A 1 88 ? 4.209 -13.544 -5.664 1.00 73.00 88 TYR A CA 1
ATOM 711 C C . TYR A 1 88 ? 4.102 -15.051 -5.391 1.00 73.00 88 TYR A C 1
ATOM 713 O O . TYR A 1 88 ? 3.133 -15.496 -4.778 1.00 73.00 88 TYR A O 1
ATOM 721 N N . PRO A 1 89 ? 5.068 -15.861 -5.873 1.00 62.78 89 PRO A N 1
ATOM 722 C CA . PRO A 1 89 ? 4.998 -17.322 -5.778 1.00 62.78 89 PRO A CA 1
ATOM 723 C C . PRO A 1 89 ? 5.241 -17.851 -4.358 1.00 62.78 89 PRO A C 1
ATOM 725 O O . PRO A 1 89 ? 4.806 -18.953 -4.032 1.00 62.78 89 PRO A O 1
A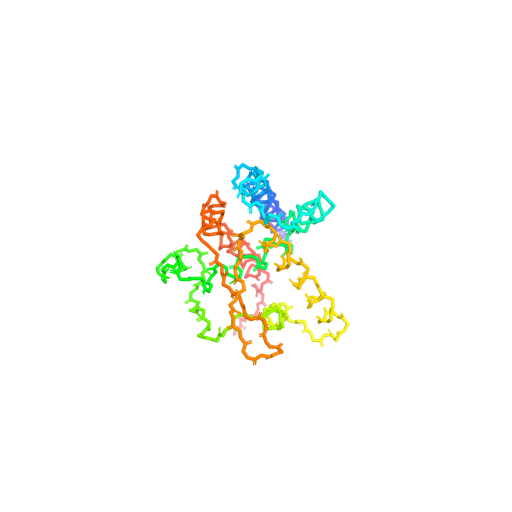TOM 728 N N . ASN A 1 90 ? 5.920 -17.074 -3.510 1.00 63.03 90 ASN A N 1
ATOM 729 C CA . ASN A 1 90 ? 6.187 -17.452 -2.127 1.00 63.03 90 ASN A CA 1
ATOM 730 C C . ASN A 1 90 ? 4.962 -17.152 -1.261 1.00 63.03 90 ASN A C 1
ATOM 732 O O . ASN A 1 90 ? 4.453 -16.028 -1.261 1.00 63.03 90 ASN A O 1
ATOM 736 N N . GLN A 1 91 ? 4.499 -18.159 -0.518 1.00 56.44 91 GLN A N 1
ATOM 737 C CA . GLN A 1 91 ? 3.415 -17.978 0.440 1.00 56.44 91 GLN A CA 1
ATOM 738 C C . GLN A 1 91 ? 3.851 -17.044 1.579 1.00 56.44 91 GLN A C 1
ATOM 740 O O . GLN A 1 91 ? 5.011 -17.081 1.999 1.00 56.44 91 GLN A O 1
ATOM 745 N N . PRO A 1 92 ? 2.937 -16.200 2.081 1.00 60.16 92 PRO A N 1
ATOM 746 C CA . PRO A 1 92 ? 3.215 -15.335 3.215 1.00 60.16 92 PRO A CA 1
ATOM 747 C C . PRO A 1 92 ? 3.567 -16.152 4.467 1.00 60.16 92 PRO A C 1
ATOM 749 O O . PRO A 1 92 ? 2.956 -17.182 4.728 1.00 60.16 92 PRO A O 1
ATOM 752 N N . HIS A 1 93 ? 4.526 -15.670 5.260 1.00 59.88 93 HIS A N 1
ATOM 753 C CA . HIS A 1 93 ? 4.882 -16.280 6.544 1.00 59.88 93 HIS A CA 1
ATOM 754 C C . HIS A 1 93 ? 3.680 -16.325 7.509 1.00 59.88 93 HIS A C 1
ATOM 756 O O . HIS A 1 93 ? 2.988 -15.314 7.672 1.00 59.88 93 HIS A O 1
ATOM 762 N N . ASP A 1 94 ? 3.508 -17.448 8.218 1.00 62.78 94 ASP A N 1
ATOM 763 C CA . ASP A 1 94 ? 2.453 -17.670 9.230 1.00 62.78 94 ASP A CA 1
ATOM 764 C C . ASP A 1 94 ? 2.582 -16.770 10.478 1.00 62.78 94 ASP A C 1
ATOM 766 O O . ASP A 1 94 ? 1.688 -16.711 11.323 1.00 62.78 94 ASP A O 1
ATOM 770 N N . GLU A 1 95 ? 3.701 -16.059 10.627 1.00 69.38 95 GLU A N 1
ATOM 771 C CA . GLU A 1 95 ? 3.941 -15.196 11.782 1.00 69.38 95 GLU A CA 1
ATOM 772 C C . GLU A 1 95 ? 3.037 -13.954 11.797 1.00 69.38 95 GLU A C 1
ATOM 774 O O . GLU A 1 95 ? 2.646 -13.411 10.764 1.00 69.38 95 GLU A O 1
ATOM 779 N N . ALA A 1 96 ? 2.747 -13.432 12.989 1.00 72.19 96 ALA A N 1
ATOM 780 C CA . ALA A 1 96 ? 1.975 -12.203 13.117 1.00 72.19 96 ALA A CA 1
ATOM 781 C C . ALA A 1 96 ? 2.738 -10.996 12.532 1.00 72.19 96 ALA A C 1
ATOM 783 O O . ALA A 1 96 ? 3.898 -10.744 12.872 1.00 72.19 96 ALA A O 1
ATOM 784 N N . ILE A 1 97 ? 2.073 -10.209 11.684 1.00 82.44 97 ILE A N 1
ATOM 785 C CA . ILE A 1 97 ? 2.676 -9.047 11.021 1.00 82.44 97 ILE A CA 1
ATOM 786 C C . ILE A 1 97 ? 2.828 -7.912 12.033 1.00 82.44 97 ILE A C 1
ATOM 788 O O . ILE A 1 97 ? 1.842 -7.426 12.578 1.00 82.44 97 ILE A O 1
ATOM 792 N N . THR A 1 98 ? 4.060 -7.457 12.261 1.00 85.62 98 THR A N 1
ATOM 793 C CA . THR A 1 98 ? 4.361 -6.259 13.062 1.00 85.62 98 THR A CA 1
ATOM 794 C C . THR A 1 98 ? 5.167 -5.264 12.234 1.00 85.62 98 THR A C 1
ATOM 796 O O . THR A 1 98 ? 5.823 -5.650 11.268 1.00 85.62 98 THR A O 1
ATOM 799 N N . SER A 1 99 ? 5.191 -3.984 12.623 1.00 84.19 99 SER A N 1
ATOM 800 C CA . SER A 1 99 ? 5.960 -2.963 11.890 1.00 84.19 99 SER A CA 1
ATOM 801 C C . SER A 1 99 ? 7.456 -3.271 11.869 1.00 84.19 99 SER A C 1
ATOM 803 O O . SER A 1 99 ? 8.138 -2.918 10.916 1.00 84.19 99 SER A O 1
ATOM 805 N N . HIS A 1 100 ? 7.965 -3.926 12.918 1.00 82.94 100 HIS A N 1
ATOM 806 C CA . HIS A 1 100 ? 9.351 -4.377 12.970 1.00 82.94 100 HIS A CA 1
ATOM 807 C C . HIS A 1 100 ? 9.595 -5.532 11.994 1.00 82.94 100 HIS A C 1
ATOM 809 O O . HIS A 1 100 ? 10.508 -5.434 11.188 1.00 82.94 100 HIS A O 1
ATOM 815 N N . ALA A 1 101 ? 8.742 -6.563 12.005 1.00 80.69 101 ALA A N 1
ATOM 816 C CA . ALA A 1 101 ? 8.858 -7.692 11.080 1.00 80.69 101 ALA A CA 1
ATOM 817 C C . ALA A 1 101 ? 8.787 -7.242 9.609 1.00 80.69 101 ALA A C 1
ATOM 819 O O . ALA A 1 101 ? 9.637 -7.630 8.815 1.00 80.69 101 ALA A O 1
ATOM 820 N N . LEU A 1 102 ? 7.847 -6.349 9.269 1.00 81.25 102 LEU A N 1
ATOM 821 C CA . LEU A 1 102 ? 7.763 -5.769 7.923 1.00 81.25 102 LEU A CA 1
ATOM 822 C C . LEU A 1 102 ? 9.011 -4.977 7.541 1.00 81.25 102 LEU A C 1
ATOM 824 O O . LEU A 1 102 ? 9.450 -5.043 6.399 1.00 81.25 102 LEU A O 1
ATOM 828 N N . ALA A 1 103 ? 9.569 -4.203 8.474 1.00 82.00 103 ALA A N 1
ATOM 829 C CA . ALA A 1 103 ? 10.767 -3.423 8.202 1.00 82.00 103 ALA A CA 1
ATOM 830 C C . ALA A 1 103 ? 11.974 -4.329 7.934 1.00 82.00 103 ALA A C 1
ATOM 832 O O . ALA A 1 103 ? 12.723 -4.057 7.000 1.00 82.00 103 ALA A O 1
ATOM 833 N N . THR A 1 104 ? 12.138 -5.401 8.713 1.00 78.88 104 THR A N 1
ATOM 834 C CA . THR A 1 104 ? 13.194 -6.402 8.511 1.00 78.88 104 THR A CA 1
ATOM 835 C C . THR A 1 104 ? 13.057 -7.069 7.144 1.00 78.88 104 THR A C 1
ATOM 837 O O . THR A 1 104 ? 14.004 -7.037 6.364 1.00 78.88 104 THR A O 1
ATOM 840 N N . GLU A 1 105 ? 11.862 -7.554 6.801 1.00 77.06 105 GLU A N 1
ATOM 841 C CA . GLU A 1 105 ? 11.573 -8.193 5.508 1.00 77.06 105 GLU A CA 1
ATOM 842 C C . GLU A 1 105 ? 11.839 -7.238 4.329 1.00 77.06 105 GLU A C 1
ATOM 844 O O . GLU A 1 105 ? 12.481 -7.595 3.340 1.00 77.06 105 GLU A O 1
ATOM 849 N N . PHE A 1 106 ? 11.428 -5.973 4.456 1.00 73.06 106 PHE A N 1
ATOM 850 C CA . PHE A 1 106 ? 11.691 -4.951 3.443 1.00 73.06 106 PHE A CA 1
ATOM 851 C C . PHE A 1 106 ? 13.193 -4.690 3.246 1.00 73.06 106 PHE A C 1
ATOM 853 O O . PHE A 1 106 ? 13.640 -4.432 2.127 1.00 73.06 106 PHE A O 1
ATOM 860 N N . CYS A 1 107 ? 13.982 -4.763 4.318 1.00 73.69 107 CYS A N 1
ATOM 861 C CA . CYS A 1 107 ? 15.428 -4.580 4.252 1.00 73.69 107 CYS A CA 1
ATOM 862 C C . CYS A 1 107 ? 16.153 -5.789 3.662 1.00 73.69 107 CYS A C 1
ATOM 864 O O . CYS A 1 107 ? 17.077 -5.597 2.873 1.00 73.69 107 CYS A O 1
ATOM 866 N N . GLU A 1 108 ? 15.722 -7.004 4.001 1.00 72.06 108 GLU A N 1
ATOM 867 C CA . GLU A 1 108 ? 16.264 -8.247 3.444 1.00 72.06 108 GLU A CA 1
ATOM 868 C C . GLU A 1 108 ? 16.077 -8.292 1.926 1.00 72.06 108 GLU A C 1
ATOM 870 O O . GLU A 1 108 ? 17.042 -8.497 1.190 1.00 72.06 108 GLU A O 1
ATOM 875 N N . VAL A 1 109 ? 14.869 -7.990 1.440 1.00 67.69 109 VAL A N 1
ATOM 876 C CA . VAL A 1 109 ? 14.584 -7.941 -0.004 1.00 67.69 109 VAL A CA 1
ATOM 877 C C . VAL A 1 109 ? 15.336 -6.805 -0.702 1.00 67.69 109 VAL A C 1
ATOM 879 O O . VAL A 1 109 ? 15.743 -6.947 -1.851 1.00 67.69 109 VAL A O 1
ATOM 882 N N . GLY A 1 110 ? 15.557 -5.685 -0.012 1.00 63.44 110 GLY A N 1
ATOM 883 C CA . GLY A 1 110 ? 16.335 -4.559 -0.531 1.00 63.44 110 GLY A CA 1
ATOM 884 C C . GL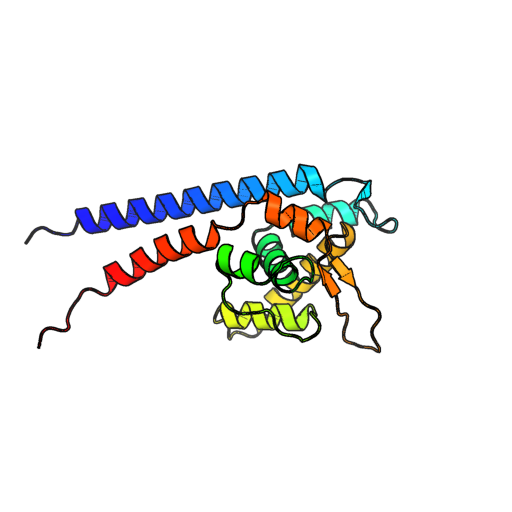Y A 1 110 ? 17.857 -4.735 -0.460 1.00 63.44 110 GLY A C 1
ATOM 885 O O . GLY A 1 110 ? 18.571 -3.830 -0.891 1.00 63.44 110 GLY A O 1
ATOM 886 N N . GLY A 1 111 ? 18.367 -5.834 0.112 1.00 64.44 111 GLY A N 1
ATOM 887 C CA . GLY A 1 111 ? 19.803 -6.039 0.332 1.00 64.44 111 GLY A CA 1
ATOM 888 C C . GLY A 1 111 ? 20.438 -5.003 1.270 1.00 64.44 111 GLY A C 1
ATOM 889 O O . GLY A 1 111 ? 21.625 -4.695 1.155 1.00 64.44 111 GLY A O 1
ATOM 890 N N . VAL A 1 112 ? 19.651 -4.414 2.173 1.00 68.94 112 VAL A N 1
ATOM 891 C CA . VAL A 1 112 ? 20.087 -3.323 3.050 1.00 68.94 112 VAL A CA 1
ATOM 892 C C . VAL A 1 112 ? 20.734 -3.888 4.311 1.00 68.94 112 VAL A C 1
ATOM 894 O O . VAL A 1 112 ? 20.061 -4.473 5.154 1.00 68.94 112 VAL A O 1
ATOM 897 N N . SER A 1 113 ? 22.031 -3.639 4.481 1.00 70.25 113 SER A N 1
ATOM 898 C CA . SER A 1 113 ? 22.807 -4.041 5.665 1.00 70.25 113 SER A CA 1
ATOM 899 C C . SER A 1 113 ? 23.182 -2.879 6.597 1.00 70.25 113 SER A C 1
ATOM 901 O O . SER A 1 113 ? 23.624 -3.107 7.722 1.00 70.25 113 SER A O 1
ATOM 903 N N . ASP A 1 114 ? 22.998 -1.627 6.163 1.00 78.94 114 ASP A N 1
ATOM 904 C CA . ASP A 1 114 ? 23.330 -0.432 6.948 1.00 78.94 114 ASP A CA 1
ATOM 905 C C . ASP A 1 114 ? 22.286 -0.130 8.041 1.00 78.94 114 ASP A C 1
ATOM 907 O O . ASP A 1 114 ? 21.096 0.043 7.766 1.00 78.94 114 ASP A O 1
ATOM 911 N N . LEU A 1 115 ? 22.749 0.025 9.287 1.00 74.75 115 LEU A N 1
ATOM 912 C CA . LEU A 1 115 ? 21.906 0.238 10.470 1.00 74.75 115 LEU A CA 1
ATOM 913 C C . LEU A 1 115 ? 21.106 1.549 10.428 1.00 74.75 115 LEU A C 1
ATOM 915 O O . LEU A 1 115 ? 19.965 1.605 10.903 1.00 74.75 115 LEU A O 1
ATOM 919 N N . ASN A 1 116 ? 21.668 2.608 9.843 1.00 80.38 116 ASN A N 1
ATOM 920 C CA . ASN A 1 116 ? 20.956 3.881 9.708 1.00 80.38 116 ASN A CA 1
ATOM 921 C C . ASN A 1 116 ? 19.798 3.756 8.713 1.00 80.38 116 ASN A C 1
ATOM 923 O O . ASN A 1 116 ? 18.693 4.251 8.963 1.00 80.38 116 ASN A O 1
ATOM 927 N N . THR A 1 117 ? 20.032 3.045 7.612 1.00 76.44 117 THR A N 1
ATOM 928 C CA . THR A 1 117 ? 19.017 2.751 6.601 1.00 76.44 117 THR A CA 1
ATOM 929 C C . THR A 1 117 ? 17.923 1.839 7.163 1.00 76.44 117 THR A C 1
ATOM 931 O O . THR A 1 117 ? 16.744 2.161 7.001 1.00 76.44 117 THR A O 1
ATOM 934 N N . LEU A 1 118 ? 18.285 0.798 7.925 1.00 75.94 118 LEU A N 1
ATOM 935 C CA . LEU A 1 118 ? 17.345 -0.059 8.665 1.00 75.94 118 LEU A CA 1
ATOM 936 C C . LEU A 1 118 ? 16.425 0.768 9.579 1.00 75.94 118 LEU A C 1
ATOM 938 O O . LEU A 1 118 ? 15.198 0.667 9.518 1.00 75.94 118 LEU A O 1
ATOM 942 N N . THR A 1 119 ? 17.011 1.657 10.385 1.00 81.31 119 THR A N 1
ATOM 943 C CA . THR A 1 119 ? 16.263 2.509 11.325 1.00 81.31 119 THR A CA 1
ATOM 944 C C . THR A 1 119 ? 15.300 3.451 10.596 1.00 81.31 119 THR A C 1
ATOM 946 O O . THR A 1 119 ? 14.175 3.688 11.053 1.00 81.31 119 THR A O 1
ATOM 949 N N . ARG A 1 120 ? 15.715 3.992 9.441 1.00 84.12 120 ARG A N 1
ATOM 950 C CA . ARG A 1 120 ? 14.860 4.837 8.597 1.00 84.12 120 ARG A CA 1
ATOM 951 C C . ARG A 1 120 ? 13.674 4.046 8.047 1.00 84.12 120 ARG A C 1
ATOM 953 O O . ARG A 1 120 ? 12.540 4.495 8.198 1.00 84.12 120 ARG A O 1
ATOM 960 N N . ILE A 1 121 ? 13.926 2.861 7.492 1.00 82.56 121 ILE A N 1
ATOM 961 C CA . ILE A 1 121 ? 12.889 1.972 6.950 1.00 82.56 121 ILE A CA 1
ATOM 962 C C . ILE A 1 121 ? 11.898 1.572 8.042 1.00 82.56 121 ILE A C 1
ATOM 964 O O . ILE A 1 121 ? 10.689 1.641 7.827 1.00 82.56 121 ILE A O 1
ATOM 968 N N . GLN A 1 122 ? 12.372 1.242 9.244 1.00 84.94 122 GLN A N 1
ATOM 969 C CA . GLN A 1 122 ? 11.496 0.907 10.365 1.00 84.94 122 GLN A CA 1
ATOM 970 C C . GLN A 1 122 ? 10.595 2.077 10.776 1.00 84.94 122 GLN A C 1
ATOM 972 O O . GLN A 1 122 ? 9.401 1.892 11.044 1.00 84.94 122 GLN A O 1
ATOM 977 N N . ARG A 1 123 ? 11.141 3.297 10.801 1.00 87.69 123 ARG A N 1
ATOM 978 C CA . ARG A 1 123 ? 10.374 4.510 11.099 1.00 87.69 123 ARG A CA 1
ATOM 979 C C . ARG A 1 123 ? 9.318 4.777 10.030 1.00 87.69 123 ARG A C 1
ATOM 981 O O . ARG A 1 123 ? 8.176 5.081 10.376 1.00 87.69 123 ARG A O 1
ATOM 988 N N . ASP A 1 124 ? 9.682 4.670 8.758 1.00 87.94 124 ASP A N 1
ATOM 989 C CA . ASP A 1 124 ? 8.758 4.902 7.649 1.00 87.94 124 ASP A CA 1
ATOM 990 C C . ASP A 1 124 ? 7.672 3.825 7.595 1.00 87.94 124 ASP A C 1
ATOM 992 O O . ASP A 1 124 ? 6.494 4.163 7.486 1.00 87.94 124 ASP A O 1
ATOM 996 N N . THR A 1 125 ? 8.036 2.563 7.831 1.00 89.44 125 THR A N 1
ATOM 997 C CA . THR A 1 125 ? 7.092 1.446 7.974 1.00 89.44 125 THR A CA 1
ATOM 998 C C . THR A 1 125 ? 6.083 1.719 9.077 1.00 89.44 125 THR A C 1
ATOM 1000 O O . THR A 1 125 ? 4.879 1.665 8.850 1.00 89.44 125 THR A O 1
ATOM 1003 N N . SER A 1 126 ? 6.554 2.117 10.259 1.00 90.88 126 SER A N 1
ATOM 1004 C CA . SER A 1 126 ? 5.673 2.426 11.389 1.00 90.88 126 SER A CA 1
ATOM 1005 C C . SER A 1 126 ? 4.719 3.589 11.091 1.00 90.88 126 SER A C 1
ATOM 1007 O O . SER A 1 126 ? 3.553 3.540 11.476 1.00 90.88 126 SER A O 1
ATOM 1009 N N . ARG A 1 127 ? 5.186 4.620 10.374 1.00 92.81 127 ARG A N 1
ATOM 1010 C CA . ARG A 1 127 ? 4.364 5.773 9.971 1.00 92.81 127 ARG A CA 1
ATOM 1011 C C . ARG A 1 127 ? 3.315 5.407 8.927 1.00 92.81 127 ARG A C 1
ATOM 1013 O O . ARG A 1 127 ? 2.194 5.894 9.015 1.00 92.81 127 ARG A O 1
ATOM 1020 N N . VAL A 1 128 ? 3.666 4.567 7.956 1.00 94.50 128 VAL A N 1
ATOM 1021 C CA . VAL A 1 128 ? 2.719 4.077 6.946 1.00 94.50 128 VAL A CA 1
ATOM 1022 C C . VAL A 1 128 ? 1.673 3.174 7.588 1.00 94.50 128 VAL A C 1
ATOM 1024 O O . VAL A 1 128 ? 0.496 3.346 7.312 1.00 94.50 128 VAL A O 1
ATOM 1027 N N . VAL A 1 129 ? 2.072 2.271 8.485 1.00 93.12 129 VAL A N 1
ATOM 1028 C CA . VAL A 1 129 ? 1.147 1.412 9.243 1.00 93.12 129 VAL A CA 1
ATOM 1029 C C . VAL A 1 129 ? 0.171 2.267 10.060 1.00 93.12 129 VAL A C 1
ATOM 1031 O O . VAL A 1 129 ? -1.036 2.061 9.987 1.00 93.12 129 VAL A O 1
ATOM 1034 N N . ALA A 1 130 ? 0.655 3.288 10.774 1.00 92.56 130 ALA A N 1
ATOM 1035 C CA . ALA A 1 130 ? -0.222 4.214 11.492 1.00 92.56 130 ALA A CA 1
ATOM 1036 C C . ALA A 1 130 ? -1.193 4.948 10.546 1.00 92.56 130 ALA A C 1
ATOM 1038 O O . ALA A 1 130 ? -2.390 4.994 10.810 1.00 92.56 130 ALA A O 1
ATOM 1039 N N . ALA A 1 131 ? -0.701 5.454 9.410 1.00 95.44 131 ALA A N 1
ATOM 1040 C CA . ALA A 1 131 ? -1.529 6.101 8.393 1.00 95.44 131 ALA A CA 1
ATOM 1041 C C . ALA A 1 131 ? -2.582 5.157 7.787 1.00 95.44 131 ALA A C 1
ATOM 1043 O O . ALA A 1 131 ? -3.714 5.562 7.542 1.00 95.44 131 ALA A O 1
ATOM 1044 N N . ALA A 1 132 ? -2.227 3.891 7.574 1.00 95.56 132 ALA A N 1
ATOM 1045 C CA . ALA A 1 132 ? -3.130 2.861 7.079 1.00 95.56 132 ALA A CA 1
ATOM 1046 C C . ALA A 1 132 ? -4.248 2.563 8.086 1.00 95.56 132 ALA A C 1
ATOM 1048 O O . ALA A 1 132 ? -5.389 2.344 7.687 1.00 95.56 132 ALA A O 1
ATOM 1049 N N . SER A 1 133 ? -3.940 2.611 9.385 1.00 94.81 133 SER A N 1
ATOM 1050 C CA . SER A 1 133 ? -4.934 2.453 10.448 1.00 94.81 133 SER A CA 1
ATOM 1051 C C . SER A 1 133 ? -5.921 3.621 10.507 1.00 94.81 133 SER A C 1
ATOM 1053 O O . SER A 1 133 ? -7.078 3.392 10.840 1.00 94.81 133 SER A O 1
ATOM 1055 N N . VAL A 1 134 ? -5.497 4.850 10.176 1.00 95.50 134 VAL A N 1
ATOM 1056 C CA . VAL A 1 134 ? -6.398 6.020 10.114 1.00 95.50 134 VAL A CA 1
ATOM 1057 C C . VAL A 1 134 ? -7.504 5.805 9.083 1.00 95.50 134 VAL A C 1
ATOM 1059 O O . VAL A 1 134 ? -8.630 6.204 9.334 1.00 95.50 134 VAL A O 1
ATOM 1062 N N . TYR A 1 135 ? -7.201 5.151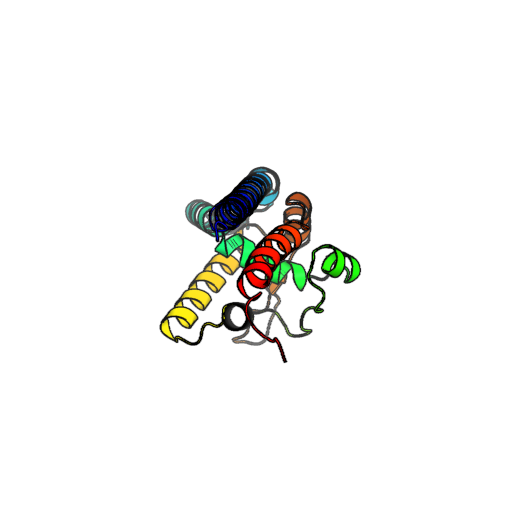 7.960 1.00 96.00 135 TYR A N 1
ATOM 1063 C CA . TYR A 1 135 ? -8.154 4.873 6.879 1.00 96.00 135 TYR A CA 1
ATOM 1064 C C . TYR A 1 135 ? -8.658 3.425 6.854 1.00 96.00 135 TYR A C 1
ATOM 1066 O O . TYR A 1 135 ? -9.065 2.933 5.806 1.00 96.00 135 TYR A O 1
ATOM 1074 N N . SER A 1 136 ? -8.590 2.713 7.983 1.00 94.38 136 SER A N 1
ATOM 1075 C CA . SER A 1 136 ? -9.120 1.347 8.114 1.00 94.38 136 SER A CA 1
ATOM 1076 C C . SER A 1 136 ? -8.581 0.342 7.080 1.00 94.38 136 SER A C 1
ATOM 1078 O O . SER A 1 136 ? -9.211 -0.678 6.810 1.00 94.38 136 SER A O 1
ATOM 1080 N N . LEU A 1 137 ? -7.396 0.585 6.508 1.00 95.00 137 LEU A N 1
ATOM 1081 C CA . LEU A 1 137 ? -6.714 -0.359 5.611 1.00 95.00 137 LEU A CA 1
ATOM 1082 C C . LEU A 1 137 ? -6.068 -1.511 6.389 1.00 95.00 137 LEU A C 1
ATOM 1084 O O . LEU A 1 137 ? -5.801 -2.583 5.843 1.00 95.00 137 LEU A O 1
ATOM 1088 N N . ILE A 1 138 ? -5.802 -1.289 7.676 1.00 94.38 138 ILE A N 1
ATOM 1089 C CA . ILE A 1 138 ? -5.317 -2.310 8.598 1.00 94.38 138 ILE A CA 1
ATOM 1090 C C . ILE A 1 138 ? -6.089 -2.258 9.913 1.00 94.38 138 ILE A C 1
ATOM 1092 O O . ILE A 1 138 ? -6.615 -1.213 10.293 1.00 94.38 138 ILE A O 1
ATOM 1096 N N . LEU A 1 139 ? -6.083 -3.373 10.637 1.00 91.19 139 LEU A N 1
ATOM 1097 C CA . LEU A 1 139 ? -6.620 -3.474 11.991 1.00 91.19 139 LEU A CA 1
ATOM 1098 C C . LEU A 1 139 ? -5.566 -4.060 12.921 1.00 91.19 139 LEU A C 1
ATOM 1100 O O . LEU A 1 139 ? -5.013 -5.126 12.643 1.00 91.19 139 LEU A O 1
ATOM 1104 N N . PHE A 1 140 ? -5.305 -3.375 14.034 1.00 90.44 140 PHE A N 1
ATOM 1105 C CA . PHE A 1 140 ? -4.450 -3.904 15.091 1.00 90.44 140 PHE A CA 1
ATOM 1106 C C . PHE A 1 140 ? -5.172 -5.017 15.845 1.00 90.44 140 PHE A C 1
ATOM 1108 O O . PHE A 1 140 ? -6.325 -4.869 16.248 1.00 90.44 140 PHE A O 1
ATOM 1115 N N . GLN A 1 141 ? -4.481 -6.131 16.055 1.00 86.31 141 GLN A N 1
ATOM 1116 C CA . GLN A 1 141 ? -4.998 -7.228 16.856 1.00 86.31 141 GLN A CA 1
ATOM 1117 C C . GLN A 1 141 ? -4.670 -7.001 18.341 1.00 86.31 141 GLN A C 1
ATOM 1119 O O . GLN A 1 141 ? -3.587 -6.499 18.668 1.00 86.31 141 GLN A O 1
ATOM 1124 N N . PRO A 1 142 ? -5.571 -7.394 19.258 1.00 79.38 142 PRO A N 1
ATOM 1125 C CA . PRO A 1 142 ? -5.269 -7.401 20.683 1.00 79.38 142 PRO A CA 1
ATOM 1126 C C . PRO A 1 142 ? -4.114 -8.375 20.955 1.00 79.38 142 PRO A C 1
ATOM 1128 O O . PRO A 1 142 ? -4.125 -9.511 20.486 1.00 79.38 142 PRO A O 1
ATOM 1131 N N . SER A 1 143 ? -3.096 -7.924 21.689 1.00 78.94 143 SER A N 1
ATOM 1132 C CA . SER A 1 143 ? -1.861 -8.684 21.900 1.00 78.94 143 SER A CA 1
ATOM 1133 C C . SER A 1 143 ? -1.296 -8.460 23.306 1.00 78.94 143 SER A C 1
ATOM 1135 O O . SER A 1 143 ? -1.286 -7.318 23.782 1.00 78.94 143 SER A O 1
ATOM 1137 N N . PRO A 1 144 ? -0.805 -9.519 23.980 1.00 55.00 144 PRO A N 1
ATOM 1138 C CA . PRO A 1 144 ? -0.160 -9.414 25.281 1.00 55.00 144 PRO A CA 1
ATOM 1139 C C . PRO A 1 144 ? 1.256 -8.823 25.130 1.00 55.00 144 PRO A C 1
ATOM 1141 O O . PRO A 1 144 ? 2.240 -9.541 25.027 1.00 55.00 144 PRO A O 1
ATOM 1144 N N . ALA A 1 145 ? 1.332 -7.489 25.137 1.00 58.81 145 ALA A N 1
ATOM 1145 C CA . ALA A 1 145 ? 2.525 -6.639 25.280 1.00 58.81 145 ALA A CA 1
ATOM 1146 C C . ALA A 1 145 ? 3.628 -6.678 24.184 1.00 58.81 145 ALA A C 1
ATOM 1148 O O . ALA A 1 145 ? 4.008 -7.701 23.624 1.00 58.81 145 ALA A O 1
ATOM 1149 N N . ASN A 1 146 ? 4.180 -5.483 23.915 1.00 62.75 146 ASN A N 1
ATOM 1150 C CA . ASN A 1 146 ? 5.292 -5.103 23.016 1.00 62.75 146 ASN A CA 1
ATOM 1151 C C . ASN A 1 146 ? 5.200 -5.444 21.521 1.00 62.75 146 ASN A C 1
ATOM 1153 O O . ASN A 1 146 ? 5.778 -4.721 20.709 1.00 62.75 146 ASN A O 1
ATOM 1157 N N . LYS A 1 147 ? 4.451 -6.467 21.119 1.00 67.94 147 LYS A N 1
ATOM 1158 C CA . LYS A 1 147 ? 4.142 -6.720 19.709 1.00 67.94 147 LYS A CA 1
ATOM 1159 C C . LYS A 1 147 ? 2.758 -6.144 19.434 1.00 67.94 147 LYS A C 1
ATOM 1161 O O . LYS A 1 147 ? 1.796 -6.569 20.067 1.00 67.94 147 LYS A O 1
ATOM 1166 N N . LYS A 1 148 ? 2.664 -5.165 18.528 1.00 83.06 148 LYS A N 1
ATOM 1167 C CA . LYS A 1 148 ? 1.396 -4.643 17.986 1.00 83.06 148 LYS A CA 1
ATOM 1168 C C . LYS A 1 148 ? 1.134 -5.311 16.631 1.00 83.06 148 LYS A C 1
ATOM 1170 O O . LYS A 1 148 ? 1.490 -4.717 15.611 1.00 83.06 148 LYS A O 1
ATOM 1175 N N . PRO A 1 149 ? 0.639 -6.560 16.609 1.00 88.75 149 PRO A N 1
ATOM 1176 C CA . PRO A 1 149 ? 0.297 -7.221 15.367 1.00 88.75 149 PRO A CA 1
ATOM 1177 C C . PRO A 1 149 ? -0.872 -6.519 14.685 1.00 88.75 149 PRO A C 1
ATOM 1179 O O . PRO A 1 149 ? -1.732 -5.936 15.347 1.00 88.75 149 PRO A O 1
ATOM 1182 N N . PHE A 1 150 ? -0.904 -6.577 13.363 1.00 90.31 150 PHE A N 1
ATOM 1183 C CA . PHE A 1 150 ? -2.002 -6.050 12.566 1.00 90.31 150 PHE A CA 1
ATOM 1184 C C . PHE A 1 150 ? -2.247 -6.906 11.331 1.00 90.31 150 PHE A C 1
ATOM 1186 O O . PHE A 1 150 ? -1.384 -7.663 10.896 1.00 90.31 150 PHE A O 1
ATOM 1193 N N . LEU A 1 151 ? -3.439 -6.769 10.762 1.00 90.31 151 LEU A N 1
ATOM 1194 C CA . LEU A 1 151 ? -3.852 -7.457 9.545 1.00 90.31 151 LEU A CA 1
ATOM 1195 C C . LEU A 1 151 ? -4.391 -6.457 8.530 1.00 90.31 151 LEU A C 1
ATOM 1197 O O . LEU A 1 151 ? -4.992 -5.453 8.911 1.00 90.31 151 LEU A O 1
ATOM 1201 N N . GLY A 1 152 ? -4.215 -6.761 7.245 1.00 90.81 152 GLY A N 1
ATOM 1202 C CA . GLY A 1 152 ? -4.882 -6.039 6.165 1.00 90.81 152 GLY A CA 1
ATOM 1203 C C . GLY A 1 152 ? -6.392 -6.266 6.179 1.00 90.81 152 GLY A C 1
ATOM 1204 O O . GLY A 1 152 ? -6.835 -7.385 6.443 1.00 90.81 152 GLY A O 1
ATOM 1205 N N . THR A 1 153 ? -7.168 -5.227 5.881 1.00 93.25 153 THR A N 1
ATOM 1206 C CA . THR A 1 153 ? -8.635 -5.289 5.787 1.00 93.25 153 THR A CA 1
ATOM 1207 C C . THR A 1 153 ? -9.120 -5.656 4.387 1.00 93.25 153 THR A C 1
ATOM 1209 O O . THR A 1 153 ? -8.329 -5.805 3.454 1.00 93.25 153 THR A O 1
ATOM 1212 N N . GLU A 1 154 ? -10.434 -5.817 4.245 1.00 92.94 154 GLU A N 1
ATOM 1213 C CA . GLU A 1 154 ? -11.089 -5.989 2.948 1.00 92.94 154 GLU A CA 1
ATOM 1214 C C . GLU A 1 154 ? -10.911 -4.742 2.074 1.00 92.94 154 GLU A C 1
ATOM 1216 O O . GLU A 1 154 ? -10.536 -4.869 0.915 1.00 92.94 154 GLU A O 1
ATOM 1221 N N . LEU A 1 155 ? -11.000 -3.541 2.658 1.00 94.56 155 LEU A N 1
ATOM 1222 C CA . LEU A 1 155 ? -10.724 -2.284 1.956 1.00 94.56 155 LEU A CA 1
ATOM 1223 C C . LEU A 1 155 ? -9.303 -2.239 1.368 1.00 94.56 155 LEU A C 1
ATOM 1225 O O . LEU A 1 155 ? -9.090 -1.751 0.260 1.00 94.56 155 LEU A O 1
ATOM 1229 N N . LEU A 1 156 ? -8.306 -2.781 2.080 1.00 93.44 156 LEU A N 1
ATOM 1230 C CA . LEU A 1 156 ? -6.961 -2.924 1.518 1.00 93.44 156 LEU A CA 1
ATOM 1231 C C . LEU A 1 156 ? -6.945 -3.899 0.335 1.00 93.44 156 LEU A C 1
ATOM 1233 O O . LEU A 1 156 ? -6.230 -3.667 -0.638 1.00 93.44 156 LEU A O 1
ATOM 1237 N N . HIS A 1 157 ? -7.707 -4.989 0.411 1.00 90.44 157 HIS A N 1
ATOM 1238 C CA . HIS A 1 157 ? -7.823 -5.925 -0.700 1.00 90.44 157 HIS A CA 1
ATOM 1239 C C . HIS A 1 157 ? -8.457 -5.266 -1.930 1.00 90.44 157 HIS A C 1
ATOM 1241 O O . HIS A 1 157 ? -7.883 -5.358 -3.014 1.00 90.44 157 HIS A O 1
ATOM 1247 N N . GLU A 1 158 ? -9.562 -4.544 -1.754 1.00 90.81 158 GLU A N 1
ATOM 1248 C CA . GLU A 1 158 ? -10.226 -3.780 -2.815 1.00 90.81 158 GLU A CA 1
ATOM 1249 C C . GLU A 1 158 ? -9.286 -2.753 -3.451 1.00 90.81 158 GLU A C 1
ATOM 1251 O O . GLU A 1 158 ? -9.141 -2.741 -4.676 1.00 90.81 158 GLU A O 1
ATOM 1256 N N . LEU A 1 159 ? -8.558 -1.982 -2.632 1.00 91.81 159 LEU A N 1
ATOM 1257 C CA . LEU A 1 159 ? -7.549 -1.035 -3.108 1.00 91.81 159 LEU A CA 1
ATOM 1258 C C . LEU A 1 159 ? -6.510 -1.735 -3.992 1.00 91.81 159 LEU A C 1
ATOM 1260 O O . LEU A 1 159 ? -6.219 -1.268 -5.092 1.00 91.81 159 LEU A O 1
ATOM 1264 N N . MET A 1 160 ? -5.935 -2.850 -3.529 1.00 88.06 160 MET A N 1
ATOM 1265 C CA . MET A 1 160 ? -4.908 -3.548 -4.303 1.00 88.06 160 MET A CA 1
ATOM 1266 C C . MET A 1 160 ? -5.487 -4.094 -5.618 1.00 88.06 160 MET A C 1
ATOM 1268 O O . MET A 1 160 ? -4.882 -3.910 -6.677 1.00 88.06 160 MET A O 1
ATOM 1272 N N . MET A 1 161 ? -6.687 -4.675 -5.598 1.00 84.44 161 MET A N 1
ATOM 1273 C CA . MET A 1 161 ? -7.349 -5.175 -6.808 1.00 84.44 161 MET A CA 1
ATOM 1274 C C . MET A 1 161 ? -7.668 -4.057 -7.810 1.00 84.44 161 MET A C 1
ATOM 1276 O O . MET A 1 161 ? -7.421 -4.221 -9.006 1.00 84.44 161 MET A O 1
ATOM 1280 N N . ALA A 1 162 ? -8.125 -2.894 -7.338 1.00 83.44 162 ALA A N 1
ATOM 1281 C CA . ALA A 1 162 ? -8.396 -1.726 -8.175 1.00 83.44 162 ALA A CA 1
ATOM 1282 C C . ALA A 1 162 ? -7.137 -1.200 -8.881 1.00 83.44 162 ALA A C 1
ATOM 1284 O O . ALA A 1 162 ? -7.209 -0.691 -10.000 1.00 83.44 162 ALA A O 1
ATOM 1285 N N . THR A 1 163 ? -5.963 -1.396 -8.282 1.00 76.19 163 THR A N 1
ATOM 1286 C CA . THR A 1 163 ? -4.676 -1.040 -8.898 1.00 76.19 163 THR A CA 1
ATOM 1287 C C . THR A 1 163 ? -4.112 -2.081 -9.865 1.00 76.19 163 THR A C 1
ATOM 1289 O O . THR A 1 163 ? -3.003 -1.895 -10.357 1.00 76.19 163 THR A O 1
ATOM 1292 N N . HIS A 1 164 ? -4.878 -3.138 -10.174 1.00 63.56 164 HIS A N 1
ATOM 1293 C CA . HIS A 1 164 ? -4.556 -4.153 -11.181 1.00 63.56 164 HIS A CA 1
ATOM 1294 C C . HIS A 1 164 ? -3.147 -4.740 -10.993 1.00 63.56 164 HIS A C 1
ATOM 1296 O O . HIS A 1 164 ? -2.246 -4.504 -11.800 1.00 63.56 164 HIS A O 1
ATOM 1302 N N . PHE A 1 165 ? -2.937 -5.537 -9.942 1.00 57.91 165 PHE A N 1
ATOM 1303 C CA . PHE A 1 165 ? -1.691 -6.300 -9.795 1.00 57.91 165 PHE A CA 1
ATOM 1304 C C . PHE A 1 165 ? -1.642 -7.477 -10.787 1.00 57.91 165 PHE A C 1
ATOM 1306 O O . PHE A 1 165 ? -2.076 -8.581 -10.461 1.00 57.91 165 PHE A O 1
ATOM 1313 N N . PRO A 1 166 ? -1.145 -7.213 -12.015 1.00 52.09 166 PRO A N 1
ATOM 1314 C CA . PRO A 1 166 ? -0.005 -7.949 -12.562 1.00 52.09 166 PRO A CA 1
ATOM 1315 C C . PRO A 1 166 ? 1.036 -7.056 -13.288 1.00 52.09 166 PRO A C 1
ATOM 1317 O O . PRO A 1 166 ? 1.642 -7.489 -14.261 1.00 52.09 166 PRO A O 1
ATOM 1320 N N . ASN A 1 167 ? 1.309 -5.823 -12.837 1.00 51.88 167 ASN A N 1
ATOM 1321 C CA . ASN A 1 167 ? 2.365 -4.990 -13.457 1.00 51.88 167 ASN A CA 1
ATOM 1322 C C . ASN A 1 167 ? 3.758 -5.111 -12.805 1.00 51.88 167 ASN A C 1
ATOM 1324 O O . ASN A 1 167 ? 4.752 -4.736 -13.421 1.00 51.88 167 ASN A O 1
ATOM 1328 N N . ALA A 1 168 ? 3.876 -5.677 -11.599 1.00 52.75 168 ALA A N 1
ATOM 1329 C CA . ALA A 1 168 ? 5.183 -5.890 -10.963 1.00 52.75 168 ALA A CA 1
ATOM 1330 C C . ALA A 1 168 ? 6.027 -6.950 -11.699 1.00 52.75 168 ALA A C 1
ATOM 1332 O O . ALA A 1 168 ? 7.223 -6.748 -11.876 1.00 52.75 168 ALA A O 1
ATOM 1333 N N . MET A 1 169 ? 5.405 -8.034 -12.188 1.00 53.25 169 MET A N 1
ATOM 1334 C CA . MET A 1 169 ? 6.083 -9.044 -13.016 1.00 53.25 169 MET A CA 1
ATOM 1335 C C . MET A 1 169 ? 6.411 -8.536 -14.416 1.00 53.25 169 MET A C 1
ATOM 1337 O O . MET A 1 169 ? 7.454 -8.904 -14.925 1.00 53.25 169 MET A O 1
ATOM 1341 N N . LEU A 1 170 ? 5.573 -7.683 -15.021 1.00 54.12 170 LEU A N 1
ATOM 1342 C CA . LEU A 1 170 ? 5.880 -7.044 -16.309 1.00 54.12 170 LEU A CA 1
ATOM 1343 C C . LEU A 1 170 ? 7.077 -6.095 -16.189 1.00 54.12 170 LEU A C 1
ATOM 1345 O O . LEU A 1 170 ? 7.965 -6.119 -17.033 1.00 54.12 170 LEU A O 1
ATOM 1349 N N . ILE A 1 171 ? 7.142 -5.289 -15.124 1.00 56.66 171 ILE A N 1
ATOM 1350 C CA . ILE A 1 171 ? 8.313 -4.443 -14.852 1.00 56.66 171 ILE A CA 1
ATOM 1351 C C . ILE A 1 171 ? 9.539 -5.316 -14.567 1.00 56.66 171 ILE A C 1
ATOM 1353 O O . ILE A 1 171 ? 10.587 -5.082 -15.159 1.00 56.66 171 ILE A O 1
ATOM 1357 N N . GLN A 1 172 ? 9.419 -6.341 -13.716 1.00 56.69 172 GLN A N 1
ATOM 1358 C CA . GLN A 1 172 ? 10.539 -7.225 -13.398 1.00 56.69 172 GLN A CA 1
ATOM 1359 C C . GLN A 1 172 ? 11.006 -8.021 -14.622 1.00 56.69 172 GLN A C 1
ATOM 1361 O O . GLN A 1 172 ? 12.201 -8.088 -14.841 1.00 56.69 172 GLN A O 1
ATOM 1366 N N . SER A 1 173 ? 10.114 -8.528 -15.480 1.00 58.81 173 SER A N 1
ATOM 1367 C CA . SER A 1 173 ? 10.497 -9.217 -16.719 1.00 58.81 173 SER A CA 1
ATOM 1368 C C . SER A 1 173 ? 11.192 -8.274 -17.699 1.00 58.81 173 SER A C 1
ATOM 1370 O O . SER A 1 173 ? 12.173 -8.654 -18.326 1.00 58.81 173 SER A O 1
ATOM 1372 N N . LEU A 1 174 ? 10.725 -7.023 -17.801 1.00 58.41 174 LEU A N 1
ATOM 1373 C CA . LEU A 1 174 ? 11.386 -5.996 -18.610 1.00 58.41 174 LEU A CA 1
ATOM 1374 C C . LEU A 1 174 ? 12.775 -5.637 -18.046 1.00 58.41 174 LEU A C 1
ATOM 1376 O O . LEU A 1 174 ? 13.701 -5.381 -18.812 1.00 58.41 174 LEU A O 1
ATOM 1380 N N . ILE A 1 175 ? 12.944 -5.642 -16.720 1.00 60.59 175 ILE A N 1
ATOM 1381 C CA . ILE A 1 175 ? 14.225 -5.391 -16.040 1.00 60.59 175 ILE A CA 1
ATOM 1382 C C . ILE A 1 175 ? 15.165 -6.608 -16.106 1.00 60.59 175 ILE A C 1
ATOM 1384 O O . ILE A 1 175 ? 16.363 -6.448 -16.329 1.00 60.59 175 ILE A O 1
ATOM 1388 N N . ASP A 1 176 ? 14.655 -7.827 -15.980 1.00 61.94 176 ASP A N 1
ATOM 1389 C CA . ASP A 1 176 ? 15.435 -9.062 -16.081 1.00 61.94 176 ASP A CA 1
ATOM 1390 C C . ASP A 1 176 ? 15.936 -9.271 -17.520 1.00 61.94 176 ASP A C 1
ATOM 1392 O O . ASP A 1 176 ? 17.084 -9.673 -17.729 1.00 61.94 176 ASP A O 1
ATOM 1396 N N . ASP A 1 177 ? 15.137 -8.888 -18.523 1.00 59.22 177 ASP A N 1
ATOM 1397 C CA . ASP A 1 177 ? 15.562 -8.825 -19.926 1.00 59.22 177 ASP A CA 1
ATOM 1398 C C . ASP A 1 177 ? 16.707 -7.818 -20.151 1.00 59.22 177 ASP A C 1
ATOM 1400 O O . ASP A 1 177 ? 17.566 -8.042 -21.012 1.00 59.22 177 ASP A O 1
ATOM 1404 N N . LEU A 1 178 ? 16.777 -6.730 -19.369 1.00 56.47 178 LEU A N 1
ATOM 1405 C CA . LEU A 1 178 ? 17.926 -5.811 -19.372 1.00 56.47 178 LEU A CA 1
ATOM 1406 C C . LEU A 1 178 ? 19.176 -6.468 -18.762 1.00 56.47 178 LEU A C 1
ATOM 1408 O O . LEU A 1 178 ? 20.274 -6.291 -19.296 1.00 56.47 178 LEU A O 1
ATOM 1412 N N . GLY A 1 179 ? 19.017 -7.238 -17.680 1.00 55.97 179 GLY A N 1
ATOM 1413 C CA . GLY A 1 179 ? 20.106 -7.937 -16.987 1.00 55.97 179 GLY A CA 1
ATOM 1414 C C . GLY A 1 179 ? 20.721 -9.079 -17.803 1.00 55.97 179 GLY A C 1
ATOM 1415 O O . GLY A 1 179 ? 21.944 -9.173 -17.912 1.00 55.97 179 GLY A O 1
ATOM 1416 N N . ASN A 1 180 ? 19.890 -9.896 -18.456 1.00 55.56 180 ASN A N 1
ATOM 1417 C CA . ASN A 1 180 ? 20.338 -11.046 -19.254 1.00 55.56 180 ASN A CA 1
ATOM 1418 C C . ASN A 1 180 ? 20.948 -10.663 -20.611 1.00 55.56 180 ASN A C 1
ATOM 1420 O O . ASN A 1 180 ? 21.802 -11.379 -21.129 1.00 55.56 180 ASN A O 1
ATOM 1424 N N . ARG A 1 181 ? 20.567 -9.519 -21.196 1.00 51.94 181 ARG A N 1
ATOM 1425 C CA . ARG A 1 181 ? 21.201 -9.014 -22.431 1.00 51.94 181 ARG A CA 1
ATOM 1426 C C . ARG A 1 181 ? 22.547 -8.326 -22.180 1.00 51.94 181 ARG A C 1
ATOM 1428 O O . ARG A 1 181 ? 23.300 -8.126 -23.129 1.00 51.94 181 ARG A O 1
ATOM 1435 N N . GLY A 1 182 ? 22.854 -7.973 -20.930 1.00 46.25 182 GLY A N 1
ATOM 1436 C CA . GLY A 1 182 ? 24.142 -7.406 -20.519 1.00 46.25 182 GLY A CA 1
ATOM 1437 C C . GLY A 1 182 ? 25.217 -8.446 -20.171 1.00 46.25 182 GLY A C 1
ATOM 1438 O O . GLY A 1 182 ? 26.397 -8.109 -20.194 1.00 46.25 182 GLY A O 1
ATOM 1439 N N . SER A 1 183 ? 24.839 -9.697 -19.882 1.00 47.72 183 SER A N 1
ATOM 1440 C CA . SER A 1 183 ? 25.751 -10.782 -19.472 1.00 47.72 183 SER A CA 1
ATOM 1441 C C . SER A 1 183 ? 26.220 -11.691 -20.620 1.00 47.72 183 SER A C 1
ATOM 1443 O O . SER A 1 183 ? 26.989 -12.624 -20.402 1.00 47.72 183 SER A O 1
ATOM 1445 N N . GLY A 1 184 ? 25.812 -11.405 -21.860 1.00 45.19 184 GLY A N 1
ATOM 1446 C CA . GLY A 1 184 ? 26.137 -12.177 -23.064 1.00 45.19 184 GLY A CA 1
ATOM 1447 C C . GLY A 1 184 ? 27.567 -12.015 -23.598 1.00 45.19 184 GLY A C 1
ATOM 1448 O O . GLY A 1 184 ? 27.750 -11.946 -24.811 1.00 45.19 184 GLY A O 1
ATOM 1449 N N . THR A 1 185 ? 28.586 -11.961 -22.735 1.00 44.12 185 THR A N 1
ATOM 1450 C CA . THR A 1 185 ? 29.992 -12.057 -23.158 1.00 44.12 185 THR A CA 1
ATOM 1451 C C . THR A 1 185 ? 30.738 -13.129 -22.372 1.00 44.12 185 THR A C 1
ATOM 1453 O O . THR A 1 185 ? 31.196 -12.883 -21.260 1.00 44.12 185 THR A O 1
ATOM 1456 N N . GLY A 1 186 ? 30.936 -14.279 -23.024 1.00 41.47 186 GLY A N 1
ATOM 1457 C CA . GLY A 1 186 ? 32.206 -15.000 -22.943 1.00 41.47 186 GLY A CA 1
ATOM 1458 C C . GLY A 1 186 ? 32.264 -16.247 -22.068 1.00 41.47 186 GLY A C 1
ATOM 1459 O O . GLY A 1 186 ? 33.116 -16.304 -21.198 1.00 41.47 186 GLY A O 1
ATOM 1460 N N . ASN A 1 187 ? 31.470 -17.276 -22.370 1.00 40.31 187 ASN A N 1
ATOM 1461 C CA . ASN A 1 187 ? 31.953 -18.653 -22.224 1.00 40.31 187 ASN A CA 1
ATOM 1462 C C . ASN A 1 187 ? 31.963 -19.288 -23.617 1.00 40.31 187 ASN A C 1
ATOM 1464 O O . ASN A 1 187 ? 30.979 -19.882 -24.052 1.00 40.31 187 ASN A O 1
ATOM 1468 N N . ALA A 1 188 ? 33.062 -19.070 -24.335 1.00 40.56 188 ALA A N 1
ATOM 1469 C CA . ALA A 1 188 ? 33.474 -19.941 -25.422 1.00 40.56 188 ALA A CA 1
ATOM 1470 C C . ALA A 1 188 ? 34.580 -20.833 -24.849 1.00 40.56 188 ALA A C 1
ATOM 1472 O O . ALA A 1 188 ? 35.616 -20.317 -24.425 1.00 40.56 188 ALA A O 1
ATOM 1473 N N . GLU A 1 189 ? 34.283 -22.129 -24.761 1.00 34.72 189 GLU A N 1
ATOM 1474 C CA . GLU A 1 189 ? 35.289 -23.196 -24.691 1.00 34.72 189 GLU A CA 1
ATOM 1475 C C . GLU A 1 189 ? 36.202 -23.170 -25.926 1.00 34.72 189 GLU A C 1
ATOM 1477 O O . GLU A 1 189 ? 35.719 -22.776 -27.018 1.00 34.72 189 GLU A O 1
#

Organism: NCBI:txid1300350